Protein AF-A0A7I4Z542-F1 (afdb_monomer)

Nearest PDB structures (foldseek):
  6cn0-assembly4_D  TM=3.973E-01  e=1.490E-03  Proteus mirabilis
  1pjq-assembly1_A  TM=5.675E-01  e=9.665E-01  Salmonella enterica subsp. enterica serovar Typhimurium
  3bh7-assembly1_A  TM=3.026E-01  e=5.590E+00  Mus musculus

Radius of gyration: 24.37 Å; Cα contacts (8 Å, |Δi|>4): 507; chains: 1; bounding box: 56×65×91 Å

Mean predicted aligned error: 11.68 Å

Secondary structure (DSSP, 8-state):
----SHHHHHHHHHHHHHHHHHSSSS--------PPP-----------------HHHHHHHHHHHHHHHHHHHHHHTTT-TTHHHHHHHHHHHHHHHSGGGGS--EEEE-SS-EEEEPPPS-TTS--EEEEES--S--HHHHHHHHHSPTT-EEEEE-S--HHHHHHHTTTSEEE-SEEESSSEEEEEEEEETTEEEEEEEEEEEHHHIIIIII--SEEEEEEE--TTTHHHHHHHHHTS-HHHHTT-EEEEEEEEEPPP-TT--HHHHHHHHHHHHHHTSEEEEEEEEETTTEEEEEEEE-S-HHHIIIIIGGGS-----------

Structure (mmCIF, N/CA/C/O backbone):
data_AF-A0A7I4Z542-F1
#
_entry.id   AF-A0A7I4Z542-F1
#
loop_
_atom_site.group_PDB
_atom_site.id
_atom_site.type_symbol
_atom_site.label_atom_id
_atom_site.label_alt_id
_atom_site.label_comp_id
_atom_site.label_asym_id
_atom_site.label_entity_id
_atom_site.label_seq_id
_atom_site.pdbx_PDB_ins_code
_atom_site.Cartn_x
_atom_site.Cartn_y
_atom_site.Cartn_z
_atom_site.occupancy
_atom_site.B_iso_or_equiv
_atom_site.auth_seq_id
_atom_site.auth_comp_id
_atom_site.auth_asym_id
_atom_site.auth_atom_id
_atom_site.pdbx_PDB_model_num
ATOM 1 N N . MET A 1 1 ? 25.348 -32.651 -42.180 1.00 40.78 1 MET A N 1
ATOM 2 C CA . MET A 1 1 ? 24.828 -33.843 -41.464 1.00 40.78 1 MET A CA 1
ATOM 3 C C . MET A 1 1 ? 25.658 -33.955 -40.191 1.00 40.78 1 MET A C 1
ATOM 5 O O . MET A 1 1 ? 26.865 -33.964 -40.331 1.00 40.78 1 MET A O 1
ATOM 9 N N . VAL A 1 2 ? 25.190 -33.919 -38.946 1.00 38.56 2 VAL A N 1
ATOM 10 C CA . VAL A 1 2 ? 23.889 -34.154 -38.309 1.00 38.56 2 VAL A CA 1
ATOM 11 C C . VAL A 1 2 ? 23.874 -33.301 -37.031 1.00 38.56 2 VAL A C 1
ATOM 13 O O . VAL A 1 2 ? 24.725 -33.516 -36.180 1.00 38.56 2 VAL A O 1
ATOM 16 N N . VAL A 1 3 ? 22.929 -32.372 -36.867 1.00 42.78 3 VAL A N 1
ATOM 17 C CA . VAL A 1 3 ? 22.536 -31.845 -35.545 1.00 42.78 3 VAL A CA 1
ATOM 18 C C . VAL A 1 3 ? 21.068 -31.443 -35.645 1.00 42.78 3 VAL A C 1
ATOM 20 O O . VAL A 1 3 ? 20.770 -30.409 -36.223 1.00 42.78 3 VAL A O 1
ATOM 23 N N . SER A 1 4 ? 20.153 -32.285 -35.165 1.00 51.84 4 SER A N 1
ATOM 24 C CA . SER A 1 4 ? 18.807 -31.913 -34.688 1.00 51.84 4 SER A CA 1
ATOM 25 C C . SER A 1 4 ? 17.961 -33.181 -34.594 1.00 51.84 4 SER A C 1
ATOM 27 O O . SER A 1 4 ? 17.585 -33.772 -35.599 1.00 51.84 4 SER A O 1
ATOM 29 N N . GLY A 1 5 ? 17.699 -33.630 -33.373 1.00 44.59 5 GLY A N 1
ATOM 30 C CA . GLY A 1 5 ? 16.829 -34.782 -33.123 1.00 44.59 5 GLY A CA 1
ATOM 31 C C . GLY A 1 5 ? 16.623 -35.055 -31.637 1.00 44.59 5 GLY A C 1
ATOM 32 O O . GLY A 1 5 ? 15.588 -35.574 -31.247 1.00 44.59 5 GLY A O 1
ATOM 33 N N . HIS A 1 6 ? 17.569 -34.640 -30.788 1.00 47.38 6 HIS A N 1
ATOM 34 C CA . HIS A 1 6 ? 17.473 -34.866 -29.341 1.00 47.38 6 HIS A CA 1
ATOM 35 C C . HIS A 1 6 ? 16.748 -33.736 -28.585 1.00 47.38 6 HIS A C 1
ATOM 37 O O . HIS A 1 6 ? 16.127 -33.999 -27.562 1.00 47.38 6 HIS A O 1
ATOM 43 N N . CYS A 1 7 ? 16.742 -32.499 -29.099 1.00 45.59 7 CYS A N 1
ATOM 44 C CA . CYS A 1 7 ? 16.079 -31.374 -28.421 1.00 45.59 7 CYS A CA 1
ATOM 45 C C . CYS A 1 7 ? 14.545 -31.401 -28.593 1.00 45.59 7 CYS A C 1
ATOM 47 O O . CYS A 1 7 ? 13.797 -31.077 -27.675 1.00 45.59 7 CYS A O 1
ATOM 49 N N . THR A 1 8 ? 14.060 -31.870 -29.746 1.00 53.06 8 THR A N 1
ATOM 50 C CA . THR A 1 8 ? 12.623 -31.941 -30.057 1.00 53.06 8 THR A CA 1
ATOM 51 C C . THR A 1 8 ? 11.910 -33.042 -29.268 1.00 53.06 8 THR A C 1
ATOM 53 O O . THR A 1 8 ? 10.766 -32.865 -28.862 1.00 53.06 8 THR A O 1
ATOM 56 N N . LEU A 1 9 ? 12.592 -34.160 -28.993 1.00 50.50 9 LEU A N 1
ATOM 57 C CA . LEU A 1 9 ? 12.013 -35.290 -28.260 1.00 50.50 9 LEU A CA 1
ATOM 58 C C . LEU A 1 9 ? 11.831 -34.979 -26.764 1.00 50.50 9 LEU A C 1
ATOM 60 O O . LEU A 1 9 ? 10.834 -35.380 -26.164 1.00 50.50 9 LEU A O 1
ATOM 64 N N . LEU A 1 10 ? 12.757 -34.210 -26.178 1.00 57.22 10 LEU A N 1
ATOM 65 C CA . LEU A 1 10 ? 12.683 -33.789 -24.778 1.00 57.22 10 LEU A CA 1
ATOM 66 C C . LEU A 1 10 ? 11.532 -32.795 -24.547 1.00 57.22 10 LEU A C 1
ATOM 68 O O . LEU A 1 10 ? 10.825 -32.889 -23.547 1.00 57.22 10 LEU A O 1
ATOM 72 N N . LEU A 1 11 ? 11.294 -31.889 -25.504 1.00 56.72 11 LEU A N 1
ATOM 73 C CA . LEU A 1 11 ? 10.195 -30.922 -25.432 1.00 56.72 11 LEU A CA 1
ATOM 74 C C . LEU A 1 11 ? 8.819 -31.608 -25.515 1.00 56.72 11 LEU A C 1
ATOM 76 O O . LEU A 1 11 ? 7.906 -31.256 -24.772 1.00 56.72 11 LEU A O 1
ATOM 80 N N . ILE A 1 12 ? 8.683 -32.624 -26.376 1.00 64.56 12 ILE A N 1
ATOM 81 C CA . ILE A 1 12 ? 7.439 -33.397 -26.528 1.00 64.56 12 ILE A CA 1
ATOM 82 C C . ILE A 1 12 ? 7.140 -34.204 -25.256 1.00 64.56 12 ILE A C 1
ATOM 84 O O . ILE A 1 12 ? 6.004 -34.210 -24.788 1.00 64.56 12 ILE A O 1
ATOM 88 N N . LEU A 1 13 ? 8.155 -34.820 -24.641 1.00 57.31 13 LEU A N 1
ATOM 89 C CA . LEU A 1 13 ? 7.990 -35.584 -23.399 1.00 57.31 13 LEU A CA 1
ATOM 90 C C . LEU A 1 13 ? 7.557 -34.708 -22.210 1.00 57.31 13 LEU A C 1
ATOM 92 O O . LEU A 1 13 ? 6.685 -35.117 -21.442 1.00 57.31 13 LEU A O 1
ATOM 96 N N . VAL A 1 14 ? 8.096 -33.489 -22.082 1.00 64.88 14 VAL A N 1
ATOM 97 C CA . VAL A 1 14 ? 7.710 -32.551 -21.010 1.00 64.88 14 VAL A CA 1
ATOM 98 C C . VAL A 1 14 ? 6.275 -32.044 -21.199 1.00 64.88 14 VAL A C 1
ATOM 100 O O . VAL A 1 14 ? 5.511 -32.000 -20.234 1.00 64.88 14 VAL A O 1
ATOM 103 N N . VAL A 1 15 ? 5.865 -31.738 -22.435 1.00 64.06 15 VAL A N 1
ATOM 104 C CA . VAL A 1 15 ? 4.485 -31.314 -22.738 1.00 64.06 15 VAL A CA 1
ATOM 105 C C . VAL A 1 15 ? 3.487 -32.460 -22.515 1.00 64.06 15 VAL A C 1
ATOM 107 O O . VAL A 1 15 ? 2.418 -32.239 -21.943 1.00 64.06 15 VAL A O 1
ATOM 110 N N . CYS A 1 16 ? 3.842 -33.700 -22.869 1.00 53.56 16 CYS A N 1
ATOM 111 C CA . CYS A 1 16 ? 2.997 -34.870 -22.618 1.00 53.56 16 CYS A CA 1
ATOM 112 C C . CYS A 1 16 ? 2.841 -35.190 -21.122 1.00 53.56 16 CYS A C 1
ATOM 114 O O . CYS A 1 16 ? 1.735 -35.528 -20.699 1.00 53.56 16 CYS A O 1
ATOM 116 N N . MET A 1 17 ? 3.889 -35.033 -20.300 1.00 53.78 17 MET A N 1
ATOM 117 C CA . MET A 1 17 ? 3.768 -35.220 -18.845 1.00 53.78 17 MET A CA 1
ATOM 118 C C . MET A 1 17 ? 2.902 -34.140 -18.182 1.00 53.78 17 MET A C 1
ATOM 120 O O . MET A 1 17 ? 2.123 -34.455 -17.282 1.00 53.78 17 MET A O 1
ATOM 124 N N . PHE A 1 18 ? 2.958 -32.892 -18.659 1.00 50.28 18 PHE A N 1
ATOM 125 C CA . PHE A 1 18 ? 2.077 -31.828 -18.164 1.00 50.28 18 PHE A CA 1
ATOM 126 C C . PHE A 1 18 ? 0.603 -32.065 -18.528 1.00 50.28 18 PHE A C 1
ATOM 128 O O . PHE A 1 18 ? -0.274 -31.843 -17.695 1.00 50.28 18 PHE A O 1
ATOM 135 N N . LEU A 1 19 ? 0.310 -32.588 -19.724 1.00 45.16 19 LEU A N 1
ATOM 136 C CA . LEU A 1 19 ? -1.064 -32.907 -20.140 1.00 45.16 19 LEU A CA 1
ATOM 137 C C . LEU A 1 19 ? -1.650 -34.133 -19.415 1.00 45.16 19 LEU A C 1
ATOM 139 O O . LEU A 1 19 ? -2.864 -34.196 -19.207 1.00 45.16 19 LEU A O 1
ATOM 143 N N . PHE A 1 20 ? -0.813 -35.078 -18.978 1.00 45.47 20 PHE A N 1
ATOM 144 C CA . PHE A 1 20 ? -1.262 -36.231 -18.187 1.00 45.47 20 PHE A CA 1
ATOM 145 C C . PHE A 1 20 ? -1.608 -35.854 -16.736 1.00 45.47 20 PHE A C 1
ATOM 147 O O . PHE A 1 20 ? -2.564 -36.385 -16.175 1.00 45.47 20 PHE A O 1
ATOM 154 N N . MET A 1 21 ? -0.901 -34.880 -16.152 1.00 47.34 21 MET A N 1
ATOM 155 C CA . MET A 1 21 ? -1.153 -34.400 -14.782 1.00 47.34 21 MET A CA 1
ATOM 156 C C . MET A 1 21 ? -2.402 -33.508 -14.664 1.00 47.34 21 MET A C 1
ATOM 158 O O . MET A 1 21 ? -2.955 -33.370 -13.576 1.00 47.34 21 MET A O 1
ATOM 162 N N . ILE A 1 22 ? -2.887 -32.930 -15.770 1.00 46.28 22 ILE A N 1
ATOM 163 C CA . ILE A 1 22 ? -4.097 -32.084 -15.788 1.00 46.28 22 ILE A CA 1
ATOM 164 C C . ILE A 1 22 ? -5.387 -32.924 -15.902 1.00 46.28 22 ILE A C 1
ATOM 166 O O . ILE A 1 22 ? -6.451 -32.477 -15.479 1.00 46.28 22 ILE A O 1
ATOM 170 N N . ASN A 1 23 ? -5.307 -34.168 -16.391 1.00 38.50 23 ASN A N 1
ATOM 171 C CA . ASN A 1 23 ? -6.478 -35.029 -16.622 1.00 38.50 23 ASN A CA 1
ATOM 172 C C . ASN A 1 23 ? -6.809 -36.009 -15.476 1.00 38.50 23 ASN A C 1
ATOM 174 O O . ASN A 1 23 ? -7.784 -36.750 -15.573 1.00 38.50 23 ASN A O 1
ATOM 178 N N . PHE A 1 24 ? -6.065 -35.986 -14.366 1.00 40.09 24 PHE A N 1
ATOM 179 C CA . PHE A 1 24 ? -6.297 -36.837 -13.189 1.00 40.09 24 PHE A CA 1
ATOM 180 C C . PHE A 1 24 ? -6.588 -36.004 -11.932 1.00 40.09 24 PHE A C 1
ATOM 182 O O . PHE A 1 24 ? -5.864 -36.061 -10.945 1.00 40.09 24 PHE A O 1
ATOM 189 N N . ASN A 1 25 ? -7.655 -35.201 -11.942 1.00 37.53 25 ASN A N 1
ATOM 190 C CA . ASN A 1 25 ? -8.262 -34.787 -10.665 1.00 37.53 25 ASN A CA 1
ATOM 191 C C . ASN A 1 25 ? -9.752 -34.435 -10.731 1.00 37.53 25 ASN A C 1
ATOM 193 O O . ASN A 1 25 ? -10.279 -33.727 -9.877 1.00 37.53 25 ASN A O 1
ATOM 197 N N . SER A 1 26 ? -10.447 -34.925 -11.754 1.00 37.78 26 SER A N 1
ATOM 198 C CA . SER A 1 26 ? -11.893 -34.764 -11.867 1.00 37.78 26 SER A CA 1
ATOM 199 C C . SER A 1 26 ? -12.532 -36.138 -11.878 1.00 37.78 26 SER A C 1
ATOM 201 O O . SER A 1 26 ? -12.617 -36.759 -12.931 1.00 37.78 26 SER A O 1
ATOM 203 N N . THR A 1 27 ? -12.927 -36.603 -10.691 1.00 32.91 27 THR A N 1
ATOM 204 C CA . THR A 1 27 ? -14.142 -37.380 -10.366 1.00 32.91 27 THR A CA 1
ATOM 205 C C . THR A 1 27 ? -13.904 -38.373 -9.226 1.00 32.91 27 THR A C 1
ATOM 207 O O . THR A 1 27 ? -12.854 -38.995 -9.134 1.00 32.91 27 THR A O 1
ATOM 210 N N . LEU A 1 28 ? -14.965 -38.543 -8.422 1.00 31.47 28 LEU A N 1
ATOM 211 C CA . LEU A 1 28 ? -15.188 -39.534 -7.360 1.00 31.47 28 LEU A CA 1
ATOM 212 C C . LEU A 1 28 ? -14.735 -39.078 -5.966 1.00 31.47 28 LEU A C 1
ATOM 214 O O . LEU A 1 28 ? -13.591 -39.275 -5.596 1.00 31.47 28 LEU A O 1
ATOM 218 N N . VAL A 1 29 ? -15.663 -38.515 -5.178 1.00 31.41 29 VAL A N 1
ATOM 219 C CA . VAL A 1 29 ? -16.236 -39.185 -3.986 1.00 31.41 29 VAL A CA 1
ATOM 220 C C . VAL A 1 29 ? -17.600 -38.532 -3.635 1.00 31.41 29 VAL A C 1
ATOM 222 O O . VAL A 1 29 ? -17.763 -37.329 -3.842 1.00 31.41 29 VAL A O 1
ATOM 225 N N . PRO A 1 30 ? -18.609 -39.309 -3.179 1.00 31.64 30 PRO A N 1
ATOM 226 C CA . PRO A 1 30 ? -20.037 -38.995 -3.287 1.00 31.64 30 PRO A CA 1
ATOM 227 C C . PRO A 1 30 ? -20.642 -38.234 -2.100 1.00 31.64 30 PRO A C 1
ATOM 229 O O . PRO A 1 30 ? -20.178 -38.302 -0.964 1.00 31.64 30 PRO A O 1
ATOM 232 N N . SER A 1 31 ? -21.781 -37.596 -2.374 1.00 32.56 31 SER A N 1
ATOM 233 C CA . SER A 1 31 ? -22.711 -37.033 -1.399 1.00 32.56 31 SER A CA 1
ATOM 234 C C . SER A 1 31 ? -23.513 -38.120 -0.674 1.00 32.56 31 SER A C 1
ATOM 236 O O . SER A 1 31 ? -24.331 -38.768 -1.317 1.00 32.56 31 SER A O 1
ATOM 238 N N . THR A 1 32 ? -23.373 -38.238 0.649 1.00 30.30 32 THR A N 1
ATOM 239 C CA . THR A 1 32 ? -24.435 -38.666 1.587 1.00 30.30 32 THR A CA 1
ATOM 240 C C . THR A 1 32 ? -23.961 -38.485 3.034 1.00 30.30 32 THR A C 1
ATOM 242 O O . THR A 1 32 ? -22.998 -39.131 3.422 1.00 30.30 32 THR A O 1
ATOM 245 N N . SER A 1 33 ? -24.662 -37.694 3.853 1.00 29.44 33 SER A N 1
ATOM 246 C CA . SER A 1 33 ? -25.427 -38.202 5.012 1.00 29.44 33 SER A CA 1
ATOM 247 C C . SER A 1 33 ? -25.833 -37.083 5.982 1.00 29.44 33 SER A C 1
ATOM 249 O O . SER A 1 33 ? -25.003 -36.411 6.579 1.00 29.44 33 SER A O 1
ATOM 251 N N . ARG A 1 34 ? -27.153 -36.971 6.114 1.00 31.00 34 ARG A N 1
ATOM 252 C CA . ARG A 1 34 ? -28.005 -36.318 7.118 1.00 31.00 34 ARG A 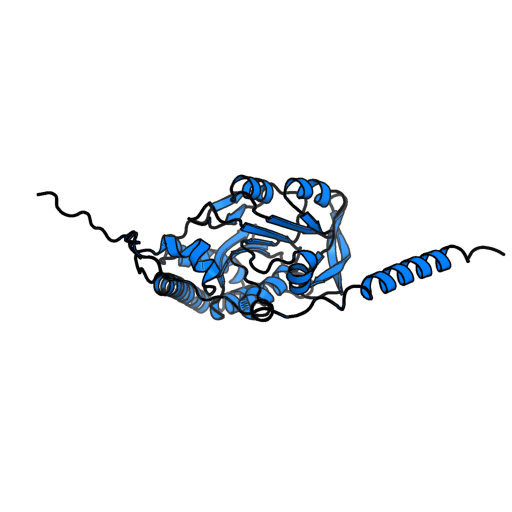CA 1
ATOM 253 C C . ARG A 1 34 ? -27.374 -36.127 8.510 1.00 31.00 34 ARG A C 1
ATOM 255 O O . ARG A 1 34 ? -26.908 -37.089 9.114 1.00 31.00 34 ARG A O 1
ATOM 262 N N . ASP A 1 35 ? -27.504 -34.911 9.038 1.00 31.44 35 ASP A N 1
ATOM 263 C CA . ASP A 1 35 ? -27.231 -34.565 10.436 1.00 31.44 35 ASP A CA 1
ATOM 264 C C . ASP A 1 35 ? -28.167 -35.314 11.412 1.00 31.44 35 ASP A C 1
ATOM 266 O O . ASP A 1 35 ? -29.383 -35.352 11.188 1.00 31.44 35 ASP A O 1
ATOM 270 N N . PRO A 1 36 ? -27.659 -35.872 12.527 1.00 33.50 36 PRO A N 1
ATOM 271 C CA . PRO A 1 36 ? -28.489 -36.307 13.645 1.00 33.50 36 PRO A CA 1
ATOM 272 C C . PRO A 1 36 ? -28.852 -35.123 14.571 1.00 33.50 36 PRO A C 1
ATOM 274 O O . PRO A 1 36 ? -28.097 -34.154 14.679 1.00 33.50 36 PRO A O 1
ATOM 277 N N . PRO A 1 37 ? -29.992 -35.179 15.285 1.00 31.27 37 PRO A N 1
ATOM 278 C CA . PRO A 1 37 ? -30.497 -34.048 16.054 1.00 31.27 37 PRO A CA 1
ATOM 279 C C . PRO A 1 37 ? -29.682 -33.820 17.335 1.00 31.27 37 PRO A C 1
ATOM 281 O O . PRO A 1 37 ? -29.491 -34.723 18.155 1.00 31.27 37 PRO A O 1
ATOM 284 N N . PHE A 1 38 ? -29.250 -32.575 17.532 1.00 28.98 38 PHE A N 1
ATOM 285 C CA . PHE A 1 38 ? -28.568 -32.106 18.735 1.00 28.98 38 PHE A CA 1
ATOM 286 C C . PHE A 1 38 ? -29.530 -32.103 19.935 1.00 28.98 38 PHE A C 1
ATOM 288 O O . PHE A 1 38 ? -30.472 -31.311 20.003 1.00 28.98 38 PHE A O 1
ATOM 295 N N . LYS A 1 39 ? -29.294 -33.002 20.898 1.00 30.70 39 LYS A N 1
ATOM 296 C CA . LYS A 1 39 ? -29.987 -33.034 22.193 1.00 30.70 39 LYS A CA 1
ATOM 297 C C . LYS A 1 39 ? -29.499 -31.881 23.074 1.00 30.70 39 LYS A C 1
ATOM 299 O O . LYS A 1 39 ? -28.311 -31.771 23.364 1.00 30.70 39 LYS A O 1
ATOM 304 N N . SER A 1 40 ? -30.429 -31.052 23.541 1.00 34.91 40 SER A N 1
ATOM 305 C CA . SER A 1 40 ? -30.167 -29.986 24.508 1.00 34.91 40 SER A CA 1
ATOM 306 C C . SER A 1 40 ? -29.829 -30.560 25.888 1.00 34.91 40 SER A C 1
ATOM 308 O O . SER A 1 40 ? -30.665 -31.246 26.475 1.00 34.91 40 SER A O 1
ATOM 310 N N . ASN A 1 41 ? -28.673 -30.200 26.447 1.00 31.88 41 ASN A N 1
ATOM 311 C CA . ASN A 1 41 ? -28.406 -30.322 27.880 1.00 31.88 41 ASN A CA 1
ATOM 312 C C . ASN A 1 41 ? -28.065 -28.956 28.487 1.00 31.88 41 ASN A C 1
ATOM 314 O O . ASN A 1 41 ? -27.419 -28.109 27.871 1.00 31.88 41 ASN A O 1
ATOM 318 N N . LYS A 1 42 ? -28.602 -28.741 29.689 1.00 37.19 42 LYS A N 1
ATOM 319 C CA . LYS A 1 42 ? -28.706 -27.471 30.406 1.00 37.19 42 LYS A CA 1
ATOM 320 C C . LYS A 1 42 ? -27.373 -27.009 31.024 1.00 37.19 42 LYS A C 1
ATOM 322 O O . LYS A 1 42 ? -26.605 -27.809 31.541 1.00 37.19 42 LYS A O 1
ATOM 327 N N . THR A 1 43 ? -27.246 -25.677 31.099 1.00 36.31 43 THR A N 1
ATOM 328 C CA . THR A 1 43 ? -26.569 -24.857 32.133 1.00 36.31 43 THR A CA 1
ATOM 329 C C . THR A 1 43 ? -25.055 -24.976 32.356 1.00 36.31 43 THR A C 1
ATOM 331 O O . THR A 1 43 ? -24.614 -25.760 33.180 1.00 36.31 43 THR A O 1
ATOM 334 N N . VAL A 1 44 ? -24.314 -23.986 31.834 1.00 33.22 44 VAL A N 1
ATOM 335 C CA . VAL A 1 44 ? -23.470 -23.078 32.643 1.00 33.22 44 VAL A CA 1
ATOM 336 C C . VAL A 1 44 ? -23.650 -21.662 32.083 1.00 33.22 44 VAL A C 1
ATOM 338 O O . VAL A 1 44 ? -23.327 -21.381 30.932 1.00 33.22 44 VAL A O 1
ATOM 341 N N . ARG A 1 45 ? -24.233 -20.758 32.874 1.00 35.69 45 ARG A N 1
ATOM 342 C CA . ARG A 1 45 ? -24.543 -19.382 32.460 1.00 35.69 45 ARG A CA 1
ATOM 343 C C . ARG A 1 45 ? -23.321 -18.487 32.695 1.00 35.69 45 ARG A C 1
ATOM 345 O O . ARG A 1 45 ? -23.307 -17.691 33.627 1.00 35.69 45 ARG A O 1
ATOM 352 N N . THR A 1 46 ? -22.294 -18.589 31.855 1.00 35.72 46 THR A N 1
ATOM 353 C CA . THR A 1 46 ? -21.252 -17.553 31.798 1.00 35.72 46 THR A CA 1
ATOM 354 C C . THR A 1 46 ? -21.855 -16.299 31.169 1.00 35.72 46 THR A C 1
ATOM 356 O O . THR A 1 46 ? -22.156 -16.282 29.974 1.00 35.72 46 THR A O 1
ATOM 359 N N . ARG A 1 47 ? -22.067 -15.244 31.968 1.00 34.41 47 ARG A N 1
ATOM 360 C CA . ARG A 1 47 ? -22.412 -13.907 31.459 1.00 34.41 47 ARG A CA 1
ATOM 361 C C . ARG A 1 47 ? -21.251 -13.396 30.604 1.00 34.41 47 ARG A C 1
ATOM 363 O O . ARG A 1 47 ? -20.325 -12.771 31.108 1.00 34.41 47 ARG A O 1
ATOM 370 N N . ARG A 1 48 ? -21.309 -13.643 29.295 1.00 36.72 48 ARG A N 1
ATOM 371 C CA . ARG A 1 48 ? -20.525 -12.892 28.315 1.00 36.72 48 ARG A CA 1
ATOM 372 C C . ARG A 1 48 ? -21.144 -11.498 28.247 1.00 36.72 48 ARG A C 1
ATOM 374 O O . ARG A 1 48 ? -22.213 -11.320 27.669 1.00 36.72 48 ARG A O 1
ATOM 381 N N . PHE A 1 49 ? -20.511 -10.528 28.899 1.00 33.94 49 PHE A N 1
ATOM 382 C CA . PHE A 1 49 ? -20.828 -9.120 28.693 1.00 33.94 49 PHE A CA 1
ATOM 383 C C . PHE A 1 49 ? -20.441 -8.761 27.255 1.00 33.94 49 PHE A C 1
ATOM 385 O O . PHE A 1 49 ? -19.277 -8.512 26.952 1.00 33.94 49 PHE A O 1
ATOM 392 N N . TYR A 1 50 ? -21.415 -8.781 26.348 1.00 33.03 50 TYR A N 1
ATOM 393 C CA . TYR A 1 50 ? -21.267 -8.153 25.044 1.00 33.03 50 TYR A CA 1
ATOM 394 C C . TYR A 1 50 ? -21.346 -6.642 25.256 1.00 33.03 50 TYR A C 1
ATOM 396 O O . TYR A 1 50 ? -22.428 -6.081 25.402 1.00 33.03 50 TYR A O 1
ATOM 404 N N . VAL A 1 51 ? -20.190 -5.979 25.297 1.00 43.38 51 VAL A N 1
ATOM 405 C CA . VAL A 1 51 ? -20.122 -4.527 25.113 1.00 43.38 51 VAL A CA 1
ATOM 406 C C . VAL A 1 51 ? -20.510 -4.254 23.660 1.00 43.38 51 VAL A C 1
ATOM 408 O O . VAL A 1 51 ? -19.692 -4.383 22.751 1.00 43.38 51 VAL A O 1
ATOM 411 N N . THR A 1 52 ? -21.774 -3.916 23.420 1.00 40.84 52 THR A N 1
ATOM 412 C CA . THR A 1 52 ? -22.274 -3.469 22.114 1.00 40.84 52 THR A CA 1
ATOM 413 C C . THR A 1 52 ? -21.893 -2.007 21.896 1.00 40.84 52 THR A C 1
ATOM 415 O O . THR A 1 52 ? -22.732 -1.112 21.886 1.00 40.84 52 THR A O 1
ATOM 418 N N . SER A 1 53 ? -20.594 -1.752 21.760 1.00 55.50 53 SER A N 1
ATOM 419 C CA . SER A 1 53 ? -20.088 -0.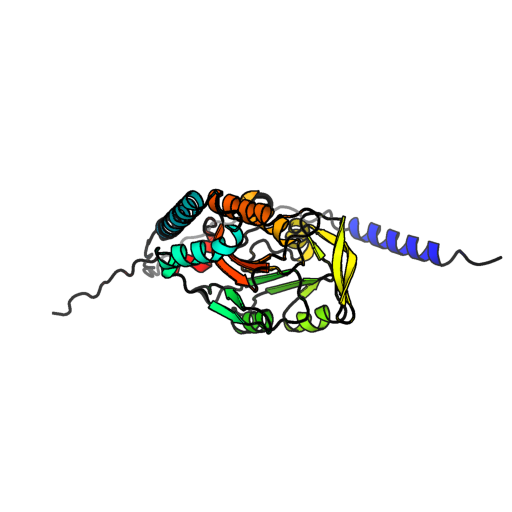515 21.174 1.00 55.50 53 SER A CA 1
ATOM 420 C C . SER A 1 53 ? -20.133 -0.693 19.661 1.00 55.50 53 SER A C 1
ATOM 422 O O . SER A 1 53 ? -19.376 -1.497 19.116 1.00 55.50 53 SER A O 1
ATOM 424 N N . ASN A 1 54 ? -21.051 -0.008 18.977 1.00 59.38 54 ASN A N 1
ATOM 425 C CA . ASN A 1 54 ? -21.108 -0.034 17.518 1.00 59.38 54 ASN A CA 1
ATOM 426 C C . ASN A 1 54 ? -19.979 0.874 16.985 1.00 59.38 54 ASN A C 1
ATOM 428 O O . ASN A 1 54 ? -20.190 2.041 16.662 1.00 59.38 54 ASN A O 1
ATOM 432 N N . THR A 1 55 ? -18.748 0.356 16.985 1.00 72.00 55 THR A N 1
ATOM 433 C CA . THR A 1 55 ? -17.515 1.047 16.559 1.00 72.00 55 THR A CA 1
ATOM 434 C C . THR A 1 55 ? -17.486 1.331 15.067 1.00 72.00 55 THR A C 1
ATOM 436 O O . THR A 1 55 ? -16.867 2.300 14.638 1.00 72.00 55 THR A O 1
ATOM 439 N N . ALA A 1 56 ? -18.198 0.526 14.278 1.00 77.38 56 ALA A N 1
ATOM 440 C CA . ALA A 1 56 ? -18.282 0.677 12.834 1.00 77.38 56 ALA A CA 1
ATOM 441 C C . ALA A 1 56 ? -18.728 2.100 12.411 1.00 77.38 56 ALA A C 1
ATOM 443 O O . ALA A 1 56 ? -17.985 2.735 11.659 1.00 77.38 56 ALA A O 1
ATOM 444 N N . PRO A 1 57 ? -19.858 2.642 12.912 1.00 86.00 57 PRO A N 1
ATO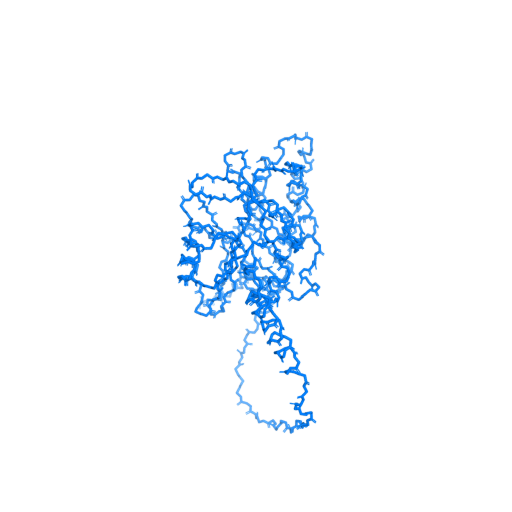M 445 C CA . PRO A 1 57 ? -20.228 4.044 12.710 1.00 86.00 57 PRO A CA 1
ATOM 446 C C . PRO A 1 57 ? -19.156 5.061 13.123 1.00 86.00 57 PRO A C 1
ATOM 448 O O . PRO A 1 57 ? -18.949 6.033 12.405 1.00 86.00 57 PRO A O 1
ATOM 451 N N . ALA A 1 58 ? -18.457 4.839 14.242 1.00 92.62 58 ALA A N 1
ATOM 452 C CA . ALA A 1 58 ? -17.449 5.774 14.748 1.00 92.62 58 ALA A CA 1
ATOM 453 C C . ALA A 1 58 ? -16.217 5.845 13.832 1.00 92.62 58 ALA A C 1
ATOM 455 O O . ALA A 1 58 ? -15.774 6.936 13.486 1.00 92.62 58 ALA A O 1
ATOM 456 N N . VAL A 1 59 ? -15.715 4.689 13.378 1.00 95.00 59 VAL A N 1
ATOM 457 C CA . VAL A 1 59 ? -14.621 4.626 12.397 1.00 95.00 59 VAL A CA 1
ATOM 458 C C . VAL A 1 59 ? -15.047 5.304 11.097 1.00 95.00 59 VAL A C 1
ATOM 460 O O . VAL A 1 59 ? -14.334 6.160 10.589 1.00 95.00 59 VAL A O 1
ATOM 463 N N . THR A 1 60 ? -16.225 4.967 10.564 1.00 93.69 60 THR A N 1
ATOM 464 C CA . THR A 1 60 ? -16.706 5.564 9.310 1.00 93.69 60 THR A CA 1
ATOM 465 C C . THR A 1 60 ? -16.858 7.083 9.422 1.00 93.69 60 THR A C 1
ATOM 467 O O . THR A 1 60 ? -16.443 7.786 8.508 1.00 93.69 60 THR A O 1
ATOM 470 N N . ALA A 1 61 ? -17.377 7.600 10.540 1.00 95.31 61 ALA A N 1
ATOM 471 C CA . ALA A 1 61 ? -17.493 9.039 10.770 1.00 95.31 61 ALA A CA 1
ATOM 472 C C . ALA A 1 61 ? -16.124 9.735 10.851 1.00 95.31 61 ALA A C 1
ATOM 474 O O . ALA A 1 61 ? -15.943 10.786 10.244 1.00 95.31 61 ALA A O 1
ATOM 475 N N . ALA A 1 62 ? -15.149 9.135 11.542 1.00 97.19 62 ALA A N 1
ATOM 476 C CA . ALA A 1 62 ? -13.802 9.691 11.652 1.00 97.19 62 ALA A CA 1
ATOM 477 C C . ALA A 1 62 ? -13.110 9.789 10.279 1.00 97.19 62 ALA A C 1
ATOM 479 O O . ALA A 1 62 ? -12.549 10.827 9.932 1.00 97.19 62 ALA A O 1
ATOM 480 N N . PHE A 1 63 ? -13.190 8.730 9.467 1.00 97.94 63 PHE A N 1
ATOM 481 C CA . PHE A 1 63 ? -12.626 8.743 8.113 1.00 97.94 63 PHE A CA 1
ATOM 482 C C . PHE A 1 63 ? -13.390 9.669 7.161 1.00 97.94 63 PHE A C 1
ATOM 484 O O . PHE A 1 63 ? -12.770 10.239 6.265 1.00 97.94 63 PHE A O 1
ATOM 491 N N . GLU A 1 64 ? -14.697 9.864 7.355 1.00 97.44 64 GLU A N 1
ATOM 492 C CA . GLU A 1 64 ? -15.463 10.846 6.585 1.00 97.44 64 GLU A CA 1
ATOM 493 C C . GLU A 1 64 ? -15.026 12.280 6.897 1.00 97.44 64 GLU A C 1
ATOM 495 O O . GLU A 1 64 ? -14.806 13.060 5.974 1.00 97.44 64 GLU A O 1
ATOM 500 N N . ASP A 1 65 ? -14.833 12.617 8.171 1.00 97.81 65 ASP A N 1
ATOM 501 C CA . ASP A 1 65 ? -14.343 13.934 8.590 1.00 97.81 65 ASP A CA 1
ATOM 502 C C . ASP A 1 65 ? -12.956 14.236 7.994 1.00 97.81 65 ASP A C 1
ATOM 504 O O . ASP A 1 65 ? -12.744 15.261 7.337 1.00 97.81 65 ASP A O 1
ATOM 508 N N . TRP A 1 66 ? -12.035 13.270 8.086 1.00 98.44 66 TRP A N 1
ATOM 509 C CA . TRP A 1 66 ? -10.736 13.349 7.414 1.00 98.44 66 TRP A CA 1
ATOM 510 C C . TRP A 1 66 ? -10.864 13.529 5.899 1.00 98.44 66 TRP A C 1
ATOM 512 O O . TRP A 1 66 ? -10.206 14.393 5.313 1.00 98.44 66 TRP A O 1
ATOM 522 N N . ARG A 1 67 ? -11.743 12.753 5.255 1.00 98.06 67 ARG A N 1
ATOM 523 C CA . ARG A 1 67 ? -11.978 12.826 3.809 1.00 98.06 67 ARG A CA 1
ATOM 524 C C . ARG A 1 67 ? -12.434 14.225 3.399 1.00 98.06 67 ARG A C 1
ATOM 526 O O . ARG A 1 67 ? -11.903 14.783 2.436 1.00 98.06 67 ARG A O 1
ATOM 533 N N . GLN A 1 68 ? -13.374 14.809 4.139 1.00 97.81 68 GLN A N 1
ATOM 534 C CA . GLN A 1 68 ? -13.862 16.165 3.890 1.00 97.81 68 GLN A CA 1
ATOM 535 C C . GLN A 1 68 ? -12.772 17.218 4.111 1.00 97.81 68 GLN A C 1
ATOM 537 O O . GLN A 1 68 ? -12.648 18.140 3.298 1.00 97.81 68 GLN A O 1
ATOM 542 N N . CYS A 1 69 ? -11.932 17.065 5.142 1.00 98.38 69 CYS A N 1
ATOM 543 C CA . CYS A 1 69 ? -10.767 17.928 5.346 1.00 98.38 69 CYS A CA 1
ATOM 544 C C . CYS A 1 69 ? -9.851 17.930 4.115 1.00 98.38 69 CYS A C 1
ATOM 546 O O . CYS A 1 69 ? -9.557 18.998 3.564 1.00 98.38 69 CYS A O 1
ATOM 548 N N . VAL A 1 70 ? -9.450 16.747 3.634 1.00 97.75 70 VAL A N 1
ATOM 549 C CA . VAL A 1 70 ? -8.516 16.631 2.505 1.00 97.75 70 VAL A CA 1
ATOM 550 C C . VAL A 1 70 ? -9.128 17.209 1.230 1.00 97.75 70 VAL A C 1
ATOM 552 O O . VAL A 1 70 ? -8.500 18.042 0.576 1.00 97.75 70 VAL A O 1
ATOM 555 N N . ILE A 1 71 ? -10.376 16.852 0.900 1.00 96.00 71 ILE A N 1
ATOM 556 C CA . ILE A 1 71 ? -11.077 17.382 -0.284 1.00 96.00 71 ILE A CA 1
ATOM 557 C C . ILE A 1 71 ? -11.155 18.912 -0.233 1.00 96.00 71 ILE A C 1
ATOM 559 O O . ILE A 1 71 ? -10.862 19.582 -1.228 1.00 96.00 71 ILE A O 1
ATOM 563 N N . LYS A 1 72 ? -11.491 19.484 0.928 1.00 96.44 72 LYS A N 1
ATOM 564 C CA . LYS A 1 72 ? -11.561 20.937 1.121 1.00 96.44 72 LYS A CA 1
ATOM 565 C C . LYS A 1 72 ? -10.205 21.605 0.894 1.00 96.44 72 LYS A C 1
ATOM 567 O O . LYS A 1 72 ? -10.144 22.626 0.209 1.00 96.44 72 LYS A O 1
ATOM 572 N N . GLN A 1 73 ? -9.121 21.061 1.446 1.00 95.38 73 GLN A N 1
ATOM 573 C CA . GLN A 1 73 ? -7.779 21.635 1.285 1.00 95.38 73 GLN A CA 1
ATOM 574 C C . GLN A 1 73 ? -7.268 21.527 -0.158 1.00 95.38 73 GLN A C 1
ATOM 576 O O . GLN A 1 73 ? -6.687 22.484 -0.673 1.00 95.38 73 GLN A O 1
ATOM 581 N N . LEU A 1 74 ? -7.543 20.411 -0.841 1.00 92.75 74 LEU A N 1
ATOM 582 C CA . LEU A 1 74 ? -7.207 20.245 -2.258 1.00 92.75 74 LEU A CA 1
ATOM 583 C C . LEU A 1 74 ? -8.007 21.206 -3.142 1.00 92.75 74 LEU A C 1
ATOM 585 O O . LEU A 1 74 ? -7.434 21.839 -4.027 1.00 92.75 74 LEU A O 1
ATOM 589 N N . GLY A 1 75 ? -9.296 21.405 -2.853 1.00 91.00 75 GLY A N 1
ATOM 590 C CA . GLY A 1 75 ? -10.145 22.359 -3.569 1.00 91.00 75 GLY A CA 1
ATOM 591 C C . GLY A 1 75 ? -9.608 23.795 -3.539 1.00 91.00 75 GLY A C 1
ATOM 592 O O . GLY A 1 75 ? -9.635 24.478 -4.563 1.00 91.00 75 GLY A O 1
ATOM 593 N N . LYS A 1 76 ? -9.038 24.233 -2.405 1.00 91.75 76 LYS A N 1
ATOM 594 C CA . LYS A 1 76 ? -8.404 25.560 -2.262 1.00 91.75 76 LYS A CA 1
ATOM 595 C C . LYS A 1 76 ? -7.142 25.734 -3.112 1.00 91.75 76 LYS A C 1
ATOM 597 O O . LYS A 1 76 ? -6.747 26.864 -3.380 1.00 91.75 76 LYS A O 1
ATOM 602 N N . LYS A 1 77 ? -6.479 24.637 -3.488 1.00 89.06 77 LYS A N 1
ATOM 603 C CA . LYS A 1 77 ? -5.165 24.636 -4.151 1.00 89.06 77 LYS A CA 1
ATOM 604 C C . LYS A 1 77 ? -5.206 24.004 -5.546 1.00 89.06 77 LYS A C 1
ATOM 606 O O . LYS A 1 77 ? -4.160 23.702 -6.104 1.00 89.06 77 LYS A O 1
ATOM 611 N N . LYS A 1 78 ? -6.396 23.817 -6.131 1.00 85.00 78 LYS A N 1
ATOM 612 C CA . LYS A 1 78 ? -6.588 23.098 -7.406 1.00 85.00 78 LYS A CA 1
ATOM 613 C C . LYS A 1 78 ? -5.829 23.686 -8.604 1.00 85.00 78 LYS A C 1
ATOM 615 O O . LYS A 1 78 ? -5.568 22.966 -9.556 1.00 85.00 78 LYS A O 1
ATOM 620 N N . SER A 1 79 ? -5.513 24.981 -8.574 1.00 86.50 79 SER A N 1
ATOM 621 C CA . SER A 1 79 ? -4.764 25.677 -9.629 1.00 86.50 79 SER A CA 1
ATOM 622 C C . SER A 1 79 ? -3.246 25.632 -9.432 1.00 86.50 79 SER A C 1
ATOM 624 O O . SER A 1 79 ? -2.515 26.166 -10.260 1.00 86.50 79 SER A O 1
ATOM 626 N N . ASP A 1 80 ? -2.758 25.037 -8.342 1.00 88.19 80 ASP A N 1
ATOM 627 C CA . ASP A 1 80 ? -1.333 24.960 -8.042 1.00 88.19 80 ASP A CA 1
ATOM 628 C C . ASP A 1 80 ? -0.660 23.858 -8.885 1.00 88.19 80 ASP A C 1
ATOM 630 O O . ASP A 1 80 ? -0.921 22.672 -8.658 1.00 88.19 80 ASP A O 1
ATOM 634 N N . PRO A 1 81 ? 0.252 24.198 -9.815 1.00 84.31 81 PRO A N 1
ATOM 635 C CA . PRO A 1 81 ? 0.918 23.208 -10.665 1.00 84.31 81 PRO A CA 1
ATOM 636 C C . PRO A 1 81 ? 1.841 22.261 -9.878 1.00 84.31 81 PRO A C 1
ATOM 638 O O . PRO A 1 81 ? 2.248 21.220 -10.390 1.00 84.31 81 PRO A O 1
ATOM 641 N N . LYS A 1 82 ? 2.174 22.595 -8.625 1.00 88.06 82 LYS A N 1
ATOM 642 C CA . LYS A 1 82 ? 2.982 21.774 -7.712 1.00 88.06 82 LYS A CA 1
ATOM 643 C C . LYS A 1 82 ? 2.146 21.175 -6.579 1.00 88.06 82 LYS A C 1
ATOM 645 O O . LYS A 1 82 ? 2.699 20.795 -5.546 1.00 88.06 82 LYS A O 1
ATOM 650 N N . LEU A 1 83 ? 0.825 21.063 -6.753 1.00 90.12 83 LEU A N 1
ATOM 651 C CA . LEU A 1 83 ? -0.071 20.483 -5.746 1.00 90.12 83 LEU A CA 1
ATOM 652 C C . LEU A 1 83 ? 0.370 19.081 -5.302 1.00 90.12 83 LEU A C 1
ATOM 654 O O . LEU A 1 83 ? 0.242 18.746 -4.128 1.00 90.12 83 LEU A O 1
ATOM 658 N N . TRP A 1 84 ? 0.955 18.296 -6.206 1.00 89.00 84 TRP A N 1
ATOM 659 C CA . TRP A 1 84 ? 1.458 16.951 -5.923 1.00 89.00 84 TRP A CA 1
ATOM 660 C C . TRP A 1 84 ? 2.529 16.947 -4.825 1.00 89.00 84 TRP A C 1
ATOM 662 O O . TRP A 1 84 ? 2.494 16.086 -3.954 1.00 89.00 84 TRP A O 1
ATOM 672 N N . ILE A 1 85 ? 3.401 17.963 -4.782 1.00 88.94 85 ILE A N 1
ATOM 673 C CA . ILE A 1 85 ? 4.424 18.113 -3.734 1.00 88.94 85 ILE A CA 1
ATOM 674 C C . ILE A 1 85 ? 3.764 18.380 -2.382 1.00 88.94 85 ILE A C 1
ATOM 676 O O . ILE A 1 85 ? 4.207 17.878 -1.351 1.00 88.94 85 ILE A O 1
ATOM 680 N N . LYS A 1 86 ? 2.701 19.191 -2.393 1.00 91.62 86 LYS A N 1
ATOM 681 C CA . LYS A 1 86 ? 1.989 19.657 -1.196 1.00 91.62 86 LYS A CA 1
ATOM 682 C C . LYS A 1 86 ? 0.972 18.644 -0.676 1.00 91.62 86 LYS A C 1
ATOM 684 O O . LYS A 1 86 ? 0.518 18.789 0.456 1.00 91.62 86 LYS A O 1
ATOM 689 N N . PHE A 1 87 ? 0.620 17.635 -1.474 1.00 93.56 87 PHE A N 1
ATOM 690 C CA . PHE A 1 87 ? -0.371 16.624 -1.118 1.00 93.56 87 PHE A CA 1
ATOM 691 C C . PHE A 1 87 ? -0.029 15.929 0.205 1.00 93.56 87 PHE A C 1
ATOM 693 O O . PHE A 1 87 ? -0.893 15.822 1.072 1.00 93.56 87 PHE A O 1
ATOM 700 N N . GLY A 1 88 ? 1.242 15.561 0.406 1.00 94.19 88 GLY A N 1
ATOM 701 C CA . GLY A 1 88 ? 1.685 14.934 1.653 1.00 94.19 88 GLY A CA 1
ATOM 702 C C . GLY A 1 88 ? 1.433 15.794 2.892 1.00 94.19 88 GLY A C 1
ATOM 703 O O . GLY A 1 88 ? 0.866 15.319 3.873 1.00 94.19 88 GLY A O 1
ATOM 704 N N . ALA A 1 89 ? 1.755 17.088 2.821 1.00 94.50 89 ALA A N 1
ATOM 705 C CA . ALA A 1 89 ? 1.509 18.020 3.920 1.00 94.50 89 ALA A CA 1
ATOM 706 C C . ALA A 1 89 ? 0.011 18.165 4.237 1.00 94.50 89 ALA A C 1
ATOM 708 O O . ALA A 1 89 ? -0.364 18.192 5.405 1.00 94.50 89 ALA A O 1
ATOM 709 N N . ILE A 1 90 ? -0.846 18.195 3.209 1.00 96.50 90 ILE A N 1
ATOM 710 C CA . ILE A 1 90 ? -2.307 18.255 3.379 1.00 96.50 90 ILE A CA 1
ATOM 711 C C . ILE A 1 90 ? -2.824 17.005 4.095 1.00 96.50 90 ILE A C 1
ATOM 713 O O . ILE A 1 90 ? -3.629 17.114 5.017 1.00 96.50 90 ILE A O 1
ATOM 717 N N . VAL A 1 91 ? -2.361 15.821 3.682 1.00 97.56 91 VAL A N 1
ATOM 718 C CA . VAL A 1 91 ? -2.723 14.555 4.330 1.00 97.56 91 VAL A CA 1
ATOM 719 C C . VAL A 1 91 ? -2.314 14.571 5.799 1.00 97.56 91 VAL A C 1
ATOM 721 O O . VAL A 1 91 ? -3.146 14.284 6.654 1.00 97.56 91 VAL A O 1
ATOM 724 N N . VAL A 1 92 ? -1.067 14.943 6.103 1.00 95.75 92 VAL A N 1
ATOM 725 C CA . VAL A 1 92 ? -0.554 14.989 7.481 1.00 95.75 92 VAL A CA 1
ATOM 726 C C . VAL A 1 92 ? -1.352 15.974 8.341 1.00 95.75 92 VAL A C 1
ATOM 728 O O . VAL A 1 92 ? -1.750 15.622 9.450 1.00 95.75 92 VAL A O 1
ATOM 731 N N . GLU A 1 93 ? -1.644 17.171 7.825 1.00 97.19 93 GLU A N 1
ATOM 732 C CA . GLU A 1 93 ? -2.458 18.182 8.515 1.00 97.19 93 GLU A CA 1
ATOM 733 C C . GLU A 1 93 ? -3.872 17.660 8.815 1.00 97.19 93 GLU A C 1
ATOM 735 O O . GLU A 1 93 ? -4.347 17.757 9.948 1.00 97.19 93 GLU A O 1
ATOM 740 N N . CYS A 1 94 ? -4.546 17.061 7.830 1.00 98.38 94 CYS A N 1
ATOM 741 C CA . CYS A 1 94 ? -5.890 16.514 8.013 1.00 98.38 94 CYS A CA 1
ATOM 742 C C . CYS A 1 94 ? -5.917 15.287 8.932 1.00 98.38 94 CYS A C 1
ATOM 744 O O . CYS A 1 94 ? -6.850 15.125 9.715 1.00 98.38 94 CYS A O 1
ATOM 746 N N . THR A 1 95 ? -4.899 14.427 8.891 1.00 98.00 95 THR A N 1
ATOM 747 C CA . THR A 1 95 ? -4.783 13.301 9.828 1.00 98.00 95 THR A CA 1
ATOM 748 C C . THR A 1 95 ? -4.599 13.806 11.261 1.00 98.00 95 THR A C 1
ATOM 750 O O . THR A 1 95 ? -5.244 13.294 12.171 1.00 98.00 95 THR A O 1
ATOM 753 N N . ALA A 1 96 ? -3.778 14.840 11.471 1.00 97.12 96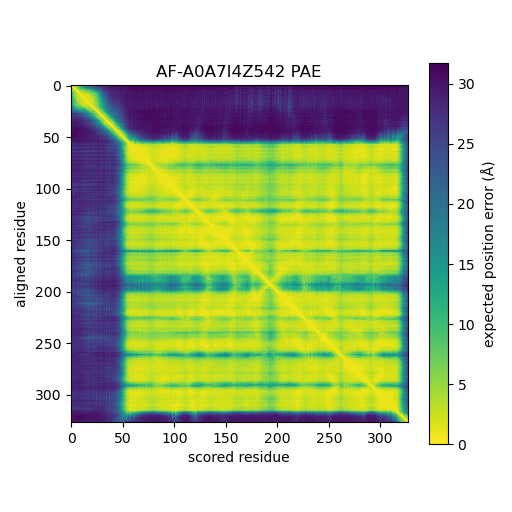 ALA A N 1
ATOM 754 C CA . ALA A 1 96 ? -3.518 15.405 12.795 1.00 97.12 96 ALA A CA 1
ATOM 755 C C . ALA A 1 96 ? -4.695 16.217 13.368 1.00 97.12 96 ALA A C 1
ATOM 757 O O . ALA A 1 96 ? -4.882 16.245 14.580 1.00 97.12 96 ALA A O 1
ATOM 758 N N . SER A 1 97 ? -5.478 16.881 12.514 1.00 97.38 97 SER A N 1
ATOM 759 C CA . SER A 1 97 ? -6.584 17.760 12.931 1.00 97.38 97 SER A CA 1
ATOM 760 C C . SER A 1 97 ? -7.929 17.052 13.113 1.00 97.38 97 SER A C 1
ATOM 762 O O . SER A 1 97 ? -8.890 17.684 13.547 1.00 97.38 97 SER A O 1
ATOM 764 N N . THR A 1 98 ? -8.008 15.757 12.806 1.00 97.56 98 THR A N 1
ATOM 765 C CA . THR A 1 98 ? -9.231 14.952 12.929 1.00 97.56 98 THR A CA 1
ATOM 766 C C . THR A 1 98 ? -9.052 13.818 13.935 1.00 97.56 98 THR A C 1
ATOM 768 O O . THR A 1 98 ? -7.970 13.586 14.484 1.00 97.56 98 THR A O 1
ATOM 771 N N . GLU A 1 99 ? -10.119 13.056 14.164 1.00 96.50 99 GLU A N 1
ATOM 772 C CA . GLU A 1 99 ? -10.110 11.892 15.057 1.00 96.50 99 GLU A CA 1
ATOM 773 C C . GLU A 1 99 ? -9.149 10.777 14.592 1.00 96.50 99 GLU A C 1
ATOM 775 O O . GLU A 1 99 ? -8.824 9.881 15.373 1.00 96.50 99 GLU A O 1
ATOM 780 N N . LEU A 1 100 ? -8.641 10.836 13.352 1.00 97.56 100 LEU A N 1
ATOM 781 C CA . LEU A 1 100 ? -7.600 9.926 12.860 1.00 97.56 100 LEU A CA 1
ATOM 782 C C . LEU A 1 100 ? -6.261 10.095 13.582 1.00 97.56 100 LEU A C 1
ATOM 784 O O . LEU A 1 100 ? -5.474 9.151 13.592 1.00 97.56 100 LEU A O 1
ATOM 788 N N . SER A 1 101 ? -6.027 11.228 14.247 1.00 97.31 101 SER A N 1
ATOM 789 C CA . SER A 1 101 ? -4.860 11.450 15.114 1.00 97.31 101 SER A CA 1
ATOM 790 C C . SER A 1 101 ? -4.732 10.415 16.241 1.00 97.31 101 SER A C 1
ATOM 792 O O . SER A 1 101 ? -3.644 10.215 16.777 1.00 97.31 101 SER A O 1
ATOM 794 N N . ARG A 1 102 ? -5.823 9.713 16.577 1.00 96.25 102 ARG A N 1
ATOM 795 C CA . ARG A 1 102 ? -5.847 8.623 17.564 1.00 96.25 102 ARG A CA 1
ATOM 796 C C . ARG A 1 102 ? -5.230 7.323 17.054 1.00 96.25 102 ARG A C 1
ATOM 798 O O . ARG A 1 102 ? -4.904 6.456 17.862 1.00 96.25 102 ARG A O 1
ATOM 805 N N . ILE A 1 103 ? -5.113 7.152 15.736 1.00 97.81 103 ILE A N 1
ATOM 806 C CA . ILE A 1 103 ? -4.562 5.940 15.132 1.00 97.81 103 ILE A CA 1
ATOM 807 C C . ILE A 1 103 ? -3.048 5.942 15.328 1.00 97.81 103 ILE A C 1
ATOM 809 O O . ILE A 1 103 ? -2.332 6.804 14.820 1.00 97.81 103 ILE A O 1
ATOM 813 N N . VAL A 1 104 ? -2.544 4.926 16.023 1.00 97.38 104 VAL A N 1
ATOM 814 C CA . VAL A 1 104 ? -1.103 4.739 16.205 1.00 97.38 104 VAL A CA 1
ATOM 815 C C . VAL A 1 104 ? -0.524 4.062 14.963 1.00 97.38 104 VAL A C 1
ATOM 817 O O . VAL A 1 104 ? -0.715 2.866 14.744 1.00 97.38 104 VAL A O 1
ATOM 820 N N . ILE A 1 105 ? 0.196 4.839 14.151 1.00 97.50 105 ILE A N 1
ATOM 821 C CA . ILE A 1 105 ? 0.916 4.352 12.968 1.00 97.50 105 ILE A CA 1
ATOM 822 C C . ILE A 1 105 ? 2.369 4.068 13.358 1.00 97.50 105 ILE A C 1
ATOM 824 O O . ILE A 1 105 ? 3.149 4.986 13.620 1.00 97.50 105 ILE A O 1
ATOM 828 N N . THR A 1 106 ? 2.760 2.797 13.375 1.00 97.62 106 THR A N 1
ATOM 829 C CA . THR A 1 106 ? 4.115 2.390 13.752 1.00 97.62 106 THR A CA 1
ATOM 830 C C . THR A 1 106 ? 5.080 2.518 12.568 1.00 97.62 106 THR A C 1
ATOM 832 O O . THR A 1 106 ? 4.806 1.961 11.502 1.00 97.62 106 THR A O 1
ATOM 835 N N . PRO A 1 107 ? 6.216 3.229 12.720 1.00 97.00 107 PRO A N 1
ATOM 836 C CA . PRO A 1 107 ? 7.288 3.223 11.729 1.00 97.00 107 PRO A CA 1
ATOM 837 C C . PRO A 1 107 ? 8.036 1.884 11.727 1.00 97.00 107 PRO A C 1
ATOM 839 O O . PRO A 1 107 ? 8.384 1.352 12.779 1.00 97.00 107 PRO A O 1
ATOM 842 N N . ILE A 1 108 ? 8.334 1.380 10.534 1.00 96.31 108 ILE A N 1
ATOM 843 C CA . ILE A 1 108 ? 9.108 0.167 10.276 1.00 96.31 108 ILE A CA 1
ATOM 844 C C . ILE A 1 108 ? 10.256 0.568 9.355 1.00 96.31 108 ILE A C 1
ATOM 846 O O . ILE A 1 108 ? 10.047 0.913 8.196 1.00 96.31 108 ILE A O 1
ATOM 850 N N . ARG A 1 109 ? 11.467 0.602 9.903 1.00 93.94 109 ARG A N 1
ATOM 851 C CA . ARG A 1 109 ? 12.621 1.214 9.247 1.00 93.94 109 ARG A CA 1
ATOM 852 C C . ARG A 1 109 ? 13.384 0.209 8.381 1.00 93.94 109 ARG A C 1
ATOM 854 O O . ARG A 1 109 ? 13.823 -0.813 8.900 1.00 93.94 109 ARG A O 1
ATOM 861 N N . ASN A 1 110 ? 13.581 0.572 7.120 1.00 90.75 110 ASN A N 1
ATOM 862 C CA . ASN A 1 110 ? 14.596 0.036 6.216 1.00 90.75 110 ASN A CA 1
ATOM 863 C C . ASN A 1 110 ? 15.846 0.942 6.252 1.00 90.75 110 ASN A C 1
ATOM 865 O O . ASN A 1 110 ? 15.925 1.898 7.033 1.00 90.75 110 ASN A O 1
ATOM 869 N N . LYS A 1 111 ? 16.874 0.620 5.469 1.00 88.31 111 LYS A N 1
ATOM 870 C CA . LYS A 1 111 ? 18.124 1.390 5.392 1.00 88.31 111 LYS A CA 1
ATOM 871 C C . LYS A 1 111 ? 17.895 2.772 4.794 1.00 88.31 111 LYS A C 1
ATOM 873 O O . LYS A 1 111 ? 18.464 3.745 5.287 1.00 88.31 111 LYS A O 1
ATOM 878 N N . ASP A 1 112 ? 17.079 2.844 3.756 1.00 83.12 112 ASP A N 1
ATOM 879 C CA . ASP A 1 112 ? 16.834 4.020 2.928 1.00 83.12 112 ASP A CA 1
ATOM 880 C C . ASP A 1 112 ? 15.437 4.627 3.127 1.00 83.12 112 ASP A C 1
ATOM 882 O O . ASP A 1 112 ? 15.265 5.821 2.890 1.00 83.12 112 ASP A O 1
ATOM 886 N N . GLU A 1 113 ? 14.479 3.858 3.653 1.00 89.56 113 GLU A N 1
ATOM 887 C CA . GLU A 1 113 ? 13.087 4.291 3.819 1.00 89.56 113 GLU A CA 1
ATOM 888 C C . GLU A 1 113 ? 12.442 3.897 5.167 1.00 89.56 113 GLU A C 1
ATOM 890 O O . GLU A 1 113 ? 12.983 3.140 5.982 1.00 89.56 113 GLU A O 1
ATOM 895 N N . ILE A 1 114 ? 11.223 4.399 5.402 1.00 93.06 114 ILE A N 1
ATOM 896 C CA . ILE A 1 114 ? 10.381 4.015 6.542 1.00 93.06 114 ILE A CA 1
ATOM 897 C C . ILE A 1 114 ? 9.004 3.580 6.041 1.00 93.06 114 ILE A C 1
ATOM 899 O O . ILE A 1 114 ? 8.167 4.412 5.679 1.00 93.06 114 ILE A O 1
ATOM 903 N N . LYS A 1 115 ? 8.735 2.279 6.140 1.00 95.56 115 LYS A N 1
ATOM 904 C CA . LYS A 1 115 ? 7.410 1.687 5.946 1.00 95.56 115 LYS A CA 1
ATOM 905 C C . LYS A 1 115 ? 6.542 1.911 7.192 1.00 95.56 115 LYS A C 1
ATOM 907 O O . LYS A 1 115 ? 7.027 2.266 8.270 1.00 95.56 115 LYS A O 1
ATOM 912 N N . ARG A 1 116 ? 5.229 1.747 7.068 1.00 97.69 116 ARG A N 1
ATOM 913 C CA . ARG A 1 116 ? 4.243 2.026 8.123 1.00 97.69 116 ARG A CA 1
ATOM 914 C C . ARG A 1 116 ? 3.331 0.830 8.355 1.00 97.69 116 ARG A C 1
ATOM 916 O O . ARG A 1 116 ? 3.003 0.102 7.423 1.00 97.69 116 ARG A O 1
ATOM 923 N N . TYR A 1 117 ? 2.899 0.635 9.594 1.00 98.31 117 TYR A N 1
ATOM 924 C CA . TYR A 1 117 ? 1.938 -0.412 9.926 1.00 98.31 117 TYR A CA 1
ATOM 925 C C . TYR A 1 117 ? 1.110 -0.038 11.148 1.00 98.31 117 TYR A C 1
ATOM 927 O O . TYR A 1 117 ? 1.616 0.556 12.099 1.00 98.31 117 TYR A O 1
ATOM 935 N N . ILE A 1 118 ? -0.163 -0.413 11.132 1.00 98.44 118 ILE A N 1
ATOM 936 C CA . ILE A 1 118 ? -1.044 -0.364 12.292 1.00 98.44 118 ILE A CA 1
ATOM 937 C C . ILE A 1 118 ? -1.128 -1.781 12.845 1.00 98.44 118 ILE A C 1
ATOM 939 O O . ILE A 1 118 ? -1.594 -2.697 12.163 1.00 98.44 118 ILE A O 1
ATOM 943 N N . TYR A 1 119 ? -0.690 -1.966 14.088 1.00 97.25 119 TYR A N 1
ATOM 944 C CA . TYR A 1 119 ? -0.815 -3.252 14.763 1.00 97.25 119 TYR A CA 1
ATOM 945 C C . TYR A 1 119 ? -2.262 -3.515 15.180 1.00 97.25 119 TYR A C 1
ATOM 947 O O . TYR A 1 119 ? -3.011 -2.607 15.543 1.00 97.25 119 TYR A O 1
ATOM 955 N N . SER A 1 120 ? -2.659 -4.786 15.134 1.00 94.69 120 SER A N 1
ATOM 956 C CA . SER A 1 120 ? -3.920 -5.197 15.737 1.00 94.69 120 SER A CA 1
ATOM 957 C C . SER A 1 120 ? -3.799 -5.159 17.257 1.00 94.69 120 SER A C 1
ATOM 959 O O . SER A 1 120 ? -2.763 -5.519 17.812 1.00 94.69 120 SER A O 1
ATOM 961 N N . SER A 1 121 ? -4.887 -4.784 17.930 1.00 89.12 121 SER A N 1
ATOM 962 C CA . SER A 1 121 ? -5.008 -4.979 19.382 1.00 89.12 121 SER A CA 1
ATOM 963 C C . SER A 1 121 ? -5.087 -6.460 19.772 1.00 89.12 121 SER A C 1
ATOM 965 O O . SER A 1 121 ? -4.856 -6.801 20.928 1.00 89.12 121 SER A O 1
ATOM 967 N N . ASP A 1 122 ? -5.400 -7.338 18.817 1.00 88.81 122 ASP A N 1
ATOM 968 C CA . ASP A 1 122 ? -5.391 -8.782 18.992 1.00 88.81 122 ASP A CA 1
ATOM 969 C C . ASP A 1 122 ? -4.094 -9.370 18.421 1.00 88.81 122 ASP A C 1
ATOM 971 O O . ASP A 1 122 ? -3.909 -9.482 17.208 1.00 88.81 122 ASP A O 1
ATOM 975 N N . THR A 1 123 ? -3.192 -9.757 19.318 1.00 87.44 123 THR A N 1
ATOM 976 C CA . THR A 1 123 ? -1.871 -10.307 18.988 1.00 87.44 123 THR A CA 1
ATOM 977 C C . THR A 1 123 ? -1.881 -11.822 18.783 1.00 87.44 123 THR A C 1
ATOM 979 O O . THR A 1 123 ? -0.820 -12.436 18.704 1.00 87.44 123 THR A O 1
ATOM 982 N N . THR A 1 124 ? -3.058 -12.447 18.695 1.00 91.06 124 THR A N 1
ATOM 983 C CA . THR A 1 124 ? -3.181 -13.899 18.487 1.00 91.06 124 THR A CA 1
ATOM 984 C C . THR A 1 124 ? -3.497 -14.267 17.043 1.00 91.06 124 THR A C 1
ATOM 986 O O . THR A 1 124 ? -3.215 -15.387 16.628 1.00 91.06 124 THR A O 1
ATOM 989 N N . HIS A 1 125 ? -4.050 -13.337 16.260 1.00 93.50 125 HIS A N 1
ATOM 990 C CA . HIS A 1 125 ? -4.449 -13.603 14.882 1.00 93.50 125 HIS A CA 1
ATOM 991 C C . HIS A 1 125 ? -3.286 -13.377 13.908 1.00 93.50 125 HIS A C 1
ATOM 993 O O . HIS A 1 125 ? -2.847 -12.232 13.760 1.00 93.50 125 HIS A O 1
ATOM 999 N N . PRO A 1 126 ? -2.836 -14.419 13.183 1.00 96.75 126 PRO A N 1
ATOM 1000 C CA . PRO A 1 126 ? -1.806 -14.290 12.161 1.00 96.75 126 PRO A CA 1
ATOM 1001 C C . PRO A 1 126 ? -2.122 -13.218 11.118 1.00 96.75 126 PRO A C 1
ATOM 1003 O O . PRO A 1 126 ? -3.287 -12.877 10.873 1.00 96.75 126 PRO A O 1
ATOM 1006 N N . ALA A 1 127 ? -1.072 -12.706 10.487 1.00 98.00 127 ALA A N 1
ATOM 1007 C CA . ALA A 1 127 ? -1.169 -11.777 9.376 1.00 98.00 127 ALA A CA 1
ATOM 1008 C C . ALA A 1 127 ? -0.603 -12.375 8.082 1.00 98.00 127 ALA A C 1
ATOM 1010 O O . ALA A 1 127 ? 0.321 -13.186 8.117 1.00 98.00 127 ALA A O 1
ATOM 1011 N N . VAL A 1 128 ? -1.146 -11.954 6.944 1.00 98.69 128 VAL A N 1
ATOM 1012 C CA . VAL A 1 128 ? -0.589 -12.222 5.614 1.00 98.69 128 VAL A CA 1
ATOM 1013 C C . VAL A 1 128 ? 0.046 -10.943 5.083 1.00 98.69 128 VAL A C 1
ATOM 1015 O O . VAL A 1 128 ? -0.639 -9.935 4.892 1.00 98.69 128 VAL A O 1
ATOM 1018 N N . VAL A 1 129 ? 1.355 -10.994 4.847 1.00 98.81 129 VAL A N 1
ATOM 1019 C CA . VAL A 1 129 ? 2.154 -9.881 4.327 1.00 98.81 129 VAL A CA 1
ATOM 1020 C C . VAL A 1 129 ? 2.650 -10.223 2.928 1.00 98.81 129 VAL A C 1
ATOM 1022 O O . VAL A 1 129 ? 3.252 -11.278 2.717 1.00 98.81 129 VAL A O 1
ATOM 1025 N N . ILE A 1 130 ? 2.403 -9.319 1.986 1.00 98.62 130 ILE A N 1
ATOM 1026 C CA . ILE A 1 130 ? 2.886 -9.403 0.609 1.00 98.62 130 ILE A CA 1
ATOM 1027 C C . ILE A 1 130 ? 3.912 -8.293 0.380 1.00 98.62 130 ILE A C 1
ATOM 1029 O O . ILE A 1 130 ? 3.612 -7.136 0.658 1.00 98.62 130 ILE A O 1
ATOM 1033 N N . THR A 1 131 ? 5.079 -8.626 -0.162 1.00 98.25 131 THR A N 1
ATOM 1034 C CA . THR A 1 131 ? 6.066 -7.652 -0.651 1.00 98.25 131 THR A CA 1
ATOM 1035 C C . THR A 1 131 ? 6.162 -7.773 -2.171 1.00 98.25 131 THR A C 1
ATOM 1037 O O . THR A 1 131 ? 6.458 -8.851 -2.687 1.00 98.25 131 THR A O 1
ATOM 1040 N N . LEU A 1 132 ? 5.882 -6.687 -2.888 1.00 97.06 132 LEU A N 1
ATOM 1041 C CA . LEU A 1 132 ? 6.015 -6.573 -4.339 1.00 97.06 132 LEU A CA 1
ATOM 1042 C C . LEU A 1 132 ? 7.217 -5.680 -4.638 1.00 97.06 132 LEU A C 1
ATOM 1044 O O . LEU A 1 132 ? 7.200 -4.516 -4.248 1.00 97.06 132 LEU A O 1
ATOM 1048 N N . GLY A 1 133 ? 8.223 -6.241 -5.311 1.00 94.25 133 GLY A N 1
ATOM 1049 C CA . GLY A 1 133 ? 9.553 -5.644 -5.394 1.00 94.25 133 GLY A CA 1
ATOM 1050 C C . GLY A 1 133 ? 10.272 -5.796 -4.060 1.00 94.25 133 GLY A C 1
ATOM 1051 O O . GLY A 1 133 ? 10.162 -4.971 -3.161 1.00 94.25 133 GLY A O 1
ATOM 1052 N N . VAL A 1 134 ? 10.924 -6.944 -3.883 1.00 94.56 134 VAL A N 1
ATOM 1053 C CA . VAL A 1 134 ? 11.582 -7.293 -2.618 1.00 94.56 134 VAL A CA 1
ATOM 1054 C C . VAL A 1 134 ? 12.879 -6.507 -2.452 1.00 94.56 134 VAL A C 1
ATOM 1056 O O . VAL A 1 134 ? 13.216 -6.110 -1.337 1.00 94.56 134 VAL A O 1
ATOM 1059 N N . GLY A 1 135 ? 13.613 -6.317 -3.550 1.00 90.38 135 GLY A N 1
ATOM 1060 C CA . GLY A 1 135 ? 14.912 -5.666 -3.531 1.00 90.38 135 GLY A CA 1
ATOM 1061 C C . GLY A 1 135 ? 15.919 -6.375 -2.619 1.00 90.38 135 GLY A C 1
ATOM 1062 O O . GLY A 1 135 ? 15.791 -7.550 -2.265 1.00 90.38 135 GLY A O 1
ATOM 1063 N N . GLU A 1 136 ? 16.959 -5.642 -2.226 1.00 90.88 136 GLU A N 1
ATOM 1064 C CA . GLU A 1 136 ? 18.038 -6.173 -1.385 1.00 90.88 136 GLU A CA 1
ATOM 1065 C C . GLU A 1 136 ? 17.899 -5.812 0.106 1.00 90.88 136 GLU A C 1
ATOM 1067 O O . GLU A 1 136 ? 18.749 -6.204 0.918 1.00 90.88 136 GLU A O 1
ATOM 1072 N N . ASP A 1 137 ? 16.865 -5.053 0.487 1.00 92.69 137 ASP A N 1
ATOM 1073 C CA . ASP A 1 137 ? 16.672 -4.566 1.854 1.00 92.69 137 ASP A CA 1
ATOM 1074 C C . ASP A 1 137 ? 15.367 -5.046 2.498 1.00 92.69 137 ASP A C 1
ATOM 1076 O O . ASP A 1 137 ? 14.323 -4.407 2.431 1.00 92.69 137 ASP A O 1
ATOM 1080 N N . ILE A 1 138 ? 15.474 -6.175 3.199 1.00 95.62 138 ILE A N 1
ATOM 1081 C CA . ILE A 1 138 ? 14.347 -6.870 3.839 1.00 95.62 138 ILE A CA 1
ATOM 1082 C C . ILE A 1 138 ? 14.268 -6.646 5.361 1.00 95.62 138 ILE A C 1
ATOM 1084 O O . ILE A 1 138 ? 13.806 -7.514 6.114 1.00 95.62 138 ILE A O 1
ATOM 1088 N N . ILE A 1 139 ? 14.828 -5.542 5.870 1.00 97.00 139 ILE A N 1
ATOM 1089 C CA . ILE A 1 139 ? 14.861 -5.268 7.319 1.00 97.00 139 ILE A CA 1
ATOM 1090 C C . ILE A 1 139 ? 13.441 -5.112 7.869 1.00 97.00 139 ILE A C 1
ATOM 1092 O O . ILE A 1 139 ? 13.130 -5.666 8.929 1.00 97.00 139 ILE A O 1
ATOM 1096 N N . ALA A 1 140 ? 12.573 -4.408 7.145 1.00 97.06 140 ALA A N 1
ATOM 1097 C CA . ALA A 1 140 ? 11.179 -4.212 7.501 1.00 97.06 140 ALA A CA 1
ATOM 1098 C C . ALA A 1 140 ? 10.428 -5.544 7.620 1.00 97.06 140 ALA A C 1
ATOM 1100 O O . ALA A 1 140 ? 9.756 -5.794 8.621 1.00 97.06 140 ALA A O 1
ATOM 1101 N N . GLU A 1 141 ? 10.595 -6.431 6.645 1.00 98.25 141 GLU A N 1
ATOM 1102 C CA . GLU A 1 141 ? 10.003 -7.763 6.604 1.00 98.25 141 GLU A CA 1
ATOM 1103 C C . GLU A 1 141 ? 10.503 -8.640 7.754 1.00 98.25 141 GLU A C 1
ATOM 1105 O O . GLU A 1 141 ? 9.711 -9.314 8.416 1.00 98.25 141 GLU A O 1
ATOM 1110 N N . LYS A 1 142 ? 11.809 -8.599 8.050 1.00 98.06 142 LYS A N 1
ATOM 1111 C CA . LYS A 1 142 ? 12.391 -9.296 9.208 1.00 98.06 142 LYS A CA 1
ATOM 1112 C C . LYS A 1 142 ? 11.818 -8.785 10.527 1.00 98.06 142 LYS A C 1
ATOM 1114 O O . LYS A 1 142 ? 11.518 -9.591 11.411 1.00 98.06 142 LYS A O 1
ATOM 1119 N N . LEU A 1 143 ? 11.650 -7.469 10.668 1.00 97.50 143 LEU A N 1
ATOM 1120 C CA . LEU A 1 143 ? 11.042 -6.878 11.857 1.00 97.50 143 LEU A CA 1
ATOM 1121 C C . LEU A 1 143 ? 9.581 -7.316 11.993 1.00 97.50 143 LEU A C 1
ATOM 1123 O O . LEU A 1 143 ? 9.198 -7.792 13.057 1.00 97.50 143 LEU A O 1
ATOM 1127 N N . LEU A 1 144 ? 8.803 -7.239 10.911 1.00 98.06 144 LEU A N 1
ATOM 1128 C CA . LEU A 1 144 ? 7.417 -7.704 10.871 1.00 98.06 144 LEU A CA 1
ATOM 1129 C C . LEU A 1 144 ? 7.302 -9.185 11.237 1.00 98.06 144 LEU A C 1
ATOM 1131 O O . LEU A 1 144 ? 6.447 -9.549 12.035 1.00 98.06 144 LEU A O 1
ATOM 1135 N N . LYS A 1 145 ? 8.182 -10.051 10.723 1.00 97.62 145 LYS A N 1
ATOM 1136 C CA . LYS A 1 145 ? 8.191 -11.479 11.081 1.00 97.62 145 LYS A CA 1
ATOM 1137 C C . LYS A 1 145 ? 8.434 -11.713 12.571 1.00 97.62 145 LYS A C 1
ATOM 1139 O O . LYS A 1 145 ? 7.903 -12.669 13.128 1.00 97.62 145 LYS A O 1
ATOM 1144 N N . LYS A 1 146 ? 9.227 -10.853 13.215 1.00 96.88 146 LYS A N 1
ATOM 1145 C CA . LYS A 1 146 ? 9.506 -10.928 14.654 1.00 96.88 146 LYS A CA 1
ATOM 1146 C C . LYS A 1 146 ? 8.349 -10.404 15.509 1.00 96.88 146 LYS A C 1
ATOM 1148 O O . LYS A 1 146 ? 8.173 -10.881 16.626 1.00 96.88 146 LYS A O 1
ATOM 1153 N N . THR A 1 147 ? 7.615 -9.398 15.037 1.00 96.38 147 THR A N 1
ATOM 1154 C CA . THR A 1 147 ? 6.594 -8.699 15.835 1.00 96.38 147 THR A CA 1
ATOM 1155 C C . THR A 1 147 ? 5.171 -9.177 15.575 1.00 96.38 147 THR A C 1
ATOM 1157 O O . THR A 1 147 ? 4.312 -9.010 16.440 1.00 96.38 147 THR A O 1
ATOM 1160 N N . LEU A 1 148 ? 4.895 -9.745 14.400 1.00 97.62 148 LEU A N 1
ATOM 1161 C CA . LEU A 1 148 ? 3.579 -10.270 14.061 1.00 97.62 148 LEU A CA 1
ATOM 1162 C C . LEU A 1 148 ? 3.323 -11.632 14.727 1.00 97.62 148 LEU A C 1
ATOM 1164 O O . LEU A 1 148 ? 4.268 -12.365 15.026 1.00 97.62 148 LEU A O 1
ATOM 1168 N N . PRO A 1 149 ? 2.047 -11.996 14.953 1.00 96.94 149 PRO A N 1
ATOM 1169 C CA . PRO A 1 149 ? 1.698 -13.231 15.650 1.00 96.94 149 PRO A CA 1
ATOM 1170 C C . PRO A 1 149 ? 2.248 -14.486 14.968 1.00 96.94 149 PRO A C 1
ATOM 1172 O O . PRO A 1 149 ? 2.383 -14.542 13.740 1.00 96.94 149 PRO A O 1
ATOM 1175 N N . LEU A 1 150 ? 2.521 -15.521 15.767 1.00 95.75 150 LEU A N 1
ATOM 1176 C CA . LEU A 1 150 ? 2.979 -16.817 15.268 1.00 95.75 150 LEU A CA 1
ATOM 1177 C C . LEU A 1 150 ? 2.011 -17.363 14.208 1.00 95.75 150 LEU A C 1
ATOM 1179 O O . LEU A 1 150 ? 0.798 -17.309 14.380 1.00 95.75 150 LEU A O 1
ATOM 1183 N N . GLY A 1 151 ? 2.558 -17.904 13.119 1.00 96.44 151 GLY A N 1
ATOM 1184 C CA . GLY A 1 151 ? 1.776 -18.391 11.979 1.00 96.44 151 GLY A CA 1
ATOM 1185 C C . GLY A 1 151 ? 1.490 -17.329 10.915 1.00 96.44 151 GLY A C 1
ATOM 1186 O O . GLY A 1 151 ? 0.849 -17.646 9.914 1.00 96.44 151 GLY A O 1
ATOM 1187 N N . SER A 1 152 ? 1.966 -16.090 11.099 1.00 98.38 152 SER A N 1
ATOM 1188 C CA . SER A 1 152 ? 1.925 -15.069 10.046 1.00 98.38 152 SER A CA 1
ATOM 1189 C C . SER A 1 152 ? 2.713 -15.524 8.817 1.00 98.38 152 SER A C 1
ATOM 1191 O O . SER A 1 152 ? 3.793 -16.108 8.935 1.00 98.38 152 SER A O 1
ATOM 1193 N N . LYS A 1 153 ? 2.160 -15.263 7.634 1.00 98.62 153 LYS A N 1
ATOM 1194 C CA . LYS A 1 153 ? 2.693 -15.705 6.344 1.00 98.62 153 LYS A CA 1
ATOM 1195 C C . LYS A 1 153 ? 3.254 -14.518 5.578 1.00 98.62 153 LYS A C 1
ATOM 1197 O O . LYS A 1 153 ? 2.663 -13.441 5.571 1.00 98.62 153 LYS A O 1
ATOM 1202 N N . PHE A 1 154 ? 4.373 -14.749 4.906 1.00 98.75 154 PHE A N 1
ATOM 1203 C CA . PHE A 1 154 ? 5.082 -13.743 4.128 1.00 98.75 154 PHE A CA 1
ATOM 1204 C C . PHE A 1 154 ? 5.305 -14.268 2.719 1.00 98.75 154 PHE A C 1
ATOM 1206 O O . PHE A 1 154 ? 5.784 -15.394 2.544 1.00 98.75 154 PHE A O 1
ATOM 1213 N N . PHE A 1 155 ? 4.969 -13.447 1.732 1.00 98.69 155 PHE A N 1
ATOM 1214 C CA . PHE A 1 155 ? 5.127 -13.762 0.321 1.00 98.69 155 PHE A CA 1
ATOM 1215 C C . PHE A 1 155 ? 5.793 -12.585 -0.386 1.00 98.69 155 PHE A C 1
ATOM 1217 O O . PHE A 1 155 ? 5.315 -11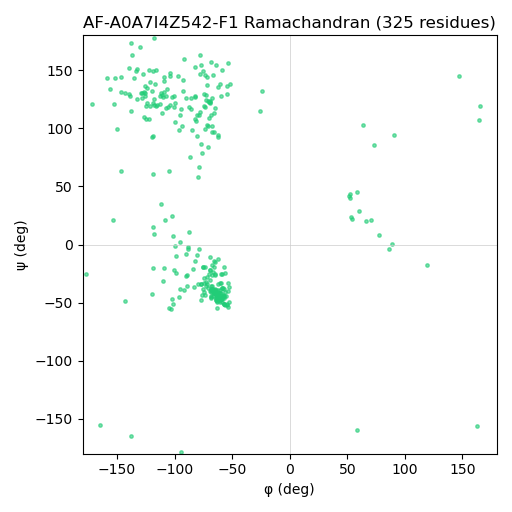.460 -0.284 1.00 98.69 155 PHE A O 1
ATOM 1224 N N . GLY A 1 156 ? 6.895 -12.842 -1.077 1.00 97.88 156 GLY A N 1
ATOM 1225 C CA . GLY A 1 156 ? 7.674 -11.833 -1.789 1.00 97.88 156 GLY A CA 1
ATOM 1226 C C . GLY A 1 156 ? 7.674 -12.133 -3.276 1.00 97.88 156 GLY A C 1
ATOM 1227 O O . GLY A 1 156 ? 7.799 -13.298 -3.649 1.00 97.88 156 GLY A O 1
ATOM 1228 N N . ALA A 1 157 ? 7.530 -11.114 -4.116 1.00 96.69 157 ALA A N 1
ATOM 1229 C CA . ALA A 1 157 ? 7.614 -11.248 -5.563 1.00 96.69 157 ALA A CA 1
ATOM 1230 C C . ALA A 1 157 ? 8.603 -10.235 -6.136 1.00 96.69 157 ALA A C 1
ATOM 1232 O O . ALA A 1 157 ? 8.485 -9.038 -5.873 1.00 96.69 157 ALA A O 1
ATOM 1233 N N . ASP A 1 158 ? 9.575 -10.725 -6.900 1.00 94.31 158 ASP A N 1
ATOM 1234 C CA . ASP A 1 158 ? 10.591 -9.902 -7.549 1.00 94.31 158 ASP A CA 1
ATOM 1235 C C . ASP A 1 158 ? 11.158 -10.649 -8.771 1.00 94.31 158 ASP A C 1
ATOM 1237 O O . ASP A 1 158 ? 11.462 -11.841 -8.661 1.00 94.31 158 ASP A O 1
ATOM 1241 N N . PRO A 1 159 ? 11.298 -10.007 -9.944 1.00 90.75 159 PRO A N 1
ATOM 1242 C CA . PRO A 1 159 ? 11.927 -10.639 -11.104 1.00 90.75 159 PRO A CA 1
ATOM 1243 C C . PRO A 1 159 ? 13.441 -10.875 -10.932 1.00 90.75 159 PRO A C 1
ATOM 1245 O O . PRO A 1 159 ? 14.001 -11.746 -11.603 1.00 90.75 159 PRO A O 1
ATOM 1248 N N . VAL A 1 160 ? 14.117 -10.136 -10.045 1.00 88.44 160 VAL A N 1
ATOM 1249 C CA . VAL A 1 160 ? 15.533 -10.329 -9.708 1.00 88.44 160 VAL A CA 1
ATOM 1250 C C . VAL A 1 160 ? 15.640 -11.404 -8.639 1.00 88.44 160 VAL A C 1
ATOM 1252 O O . VAL A 1 160 ? 15.447 -11.152 -7.455 1.00 88.44 160 VAL A O 1
ATOM 1255 N N . TRP A 1 161 ? 15.937 -12.635 -9.045 1.00 84.44 161 TRP A N 1
ATOM 1256 C CA . TRP A 1 161 ? 15.792 -13.780 -8.147 1.00 84.44 161 TRP A CA 1
ATOM 1257 C C . TRP A 1 161 ? 17.077 -14.194 -7.422 1.00 84.44 161 TRP A C 1
ATOM 1259 O O . TRP A 1 161 ? 16.987 -14.535 -6.250 1.00 84.44 161 TRP A O 1
ATOM 1269 N N . GLU A 1 162 ? 18.256 -14.150 -8.058 1.00 84.31 162 GLU A N 1
ATOM 1270 C CA . GLU A 1 162 ? 19.476 -14.799 -7.526 1.00 84.31 162 GLU A CA 1
ATOM 1271 C C . GLU A 1 162 ? 19.797 -14.395 -6.082 1.00 84.31 162 GLU A C 1
ATOM 1273 O O . GLU A 1 162 ? 19.996 -15.246 -5.223 1.00 84.31 162 GLU A O 1
ATOM 1278 N N . LYS A 1 163 ? 19.798 -13.092 -5.795 1.00 86.81 163 LYS A N 1
ATOM 1279 C CA . LYS A 1 163 ? 20.083 -12.577 -4.452 1.00 86.81 163 LYS A CA 1
ATOM 1280 C C . LYS A 1 163 ? 18.822 -12.395 -3.611 1.00 86.81 163 LYS A C 1
ATOM 1282 O O . LYS A 1 163 ? 18.837 -12.670 -2.409 1.00 86.81 163 LYS A O 1
ATOM 1287 N N . ASN A 1 164 ? 17.730 -11.934 -4.219 1.00 90.56 164 ASN A N 1
ATOM 1288 C CA . ASN A 1 164 ? 16.538 -11.556 -3.460 1.00 90.56 164 ASN A CA 1
ATOM 1289 C C . ASN A 1 164 ? 15.786 -12.799 -2.960 1.00 90.56 164 ASN A C 1
ATOM 1291 O O . ASN A 1 164 ? 15.201 -12.747 -1.878 1.00 90.56 164 ASN A O 1
ATOM 1295 N N . ALA A 1 165 ? 15.865 -13.935 -3.665 1.00 91.94 165 ALA A N 1
ATOM 1296 C CA . ALA A 1 165 ? 15.284 -15.198 -3.212 1.00 91.94 165 ALA A CA 1
ATOM 1297 C C . ALA A 1 165 ? 15.936 -15.693 -1.913 1.00 91.94 165 ALA A C 1
ATOM 1299 O O . ALA A 1 165 ? 15.227 -15.984 -0.948 1.00 91.94 165 ALA A O 1
ATOM 1300 N N . ASP A 1 166 ? 17.271 -15.720 -1.855 1.00 93.38 166 ASP A N 1
ATOM 1301 C CA . ASP A 1 166 ? 18.028 -16.159 -0.675 1.00 93.38 166 ASP A CA 1
ATOM 1302 C C . ASP A 1 166 ? 17.818 -15.230 0.525 1.00 93.38 166 ASP A C 1
ATOM 1304 O O . ASP A 1 166 ? 17.701 -15.668 1.677 1.00 93.38 166 ASP A O 1
ATOM 1308 N N . LEU A 1 167 ? 17.734 -13.922 0.268 1.00 94.44 167 LEU A N 1
ATOM 1309 C CA . LEU A 1 167 ? 17.385 -12.950 1.297 1.00 94.44 167 LEU A CA 1
ATOM 1310 C C . LEU A 1 167 ? 15.971 -13.215 1.821 1.00 94.44 167 LEU A C 1
ATOM 1312 O O . LEU A 1 167 ? 15.784 -13.409 3.028 1.00 94.44 167 LEU A O 1
ATOM 1316 N N . PHE A 1 168 ? 14.977 -13.267 0.934 1.00 96.94 168 PHE A N 1
ATOM 1317 C CA . PHE A 1 168 ? 13.576 -13.364 1.329 1.00 96.94 168 PHE A CA 1
ATOM 1318 C C . PHE A 1 168 ? 13.204 -14.722 1.928 1.00 96.94 168 PHE A C 1
ATOM 1320 O O . PHE A 1 168 ? 12.309 -14.773 2.771 1.00 96.94 168 PHE A O 1
ATOM 1327 N N . ALA A 1 169 ? 13.914 -15.805 1.594 1.00 95.50 169 ALA A N 1
ATOM 1328 C CA . ALA A 1 169 ? 13.721 -17.129 2.195 1.00 95.50 169 ALA A CA 1
ATOM 1329 C C . ALA A 1 169 ? 13.861 -17.120 3.732 1.00 95.50 169 ALA A C 1
ATOM 1331 O O . ALA A 1 169 ? 13.261 -17.938 4.431 1.00 95.50 169 ALA A O 1
ATOM 1332 N N . GLN A 1 170 ? 14.589 -16.146 4.292 1.00 95.75 170 GLN A N 1
ATOM 1333 C CA . GLN A 1 170 ? 14.694 -15.938 5.743 1.00 95.75 170 GLN A CA 1
ATOM 1334 C C . GLN A 1 170 ? 13.374 -15.447 6.361 1.00 95.75 170 GLN A C 1
ATOM 1336 O O . GLN A 1 170 ? 13.134 -15.610 7.562 1.00 95.75 170 GLN A O 1
ATOM 1341 N N . VAL A 1 171 ? 12.500 -14.851 5.552 1.00 97.06 171 VAL A N 1
ATOM 1342 C CA . VAL A 1 171 ? 11.218 -14.275 5.956 1.00 97.06 171 VAL A CA 1
ATOM 1343 C C . VAL A 1 171 ? 10.065 -15.184 5.538 1.00 97.06 171 VAL A C 1
ATOM 1345 O O . VAL A 1 171 ? 9.291 -15.603 6.401 1.00 97.06 171 VAL A O 1
ATOM 1348 N N . GLY A 1 172 ? 9.969 -15.537 4.259 1.00 97.62 172 GLY A N 1
ATOM 1349 C CA . GLY A 1 172 ? 8.820 -16.247 3.715 1.00 97.62 172 GLY A CA 1
ATOM 1350 C C . GLY A 1 172 ? 9.064 -16.862 2.345 1.00 97.62 172 GLY A C 1
ATOM 1351 O O . GLY A 1 172 ? 10.190 -17.175 1.972 1.00 97.62 172 GLY A O 1
ATOM 1352 N N . LYS A 1 173 ? 7.978 -17.067 1.598 1.00 98.12 173 LYS A N 1
ATOM 1353 C CA . LYS A 1 173 ? 8.020 -17.683 0.270 1.00 98.12 173 LYS A CA 1
ATOM 1354 C C . LYS A 1 173 ? 8.301 -16.624 -0.793 1.00 98.12 173 LYS A C 1
ATOM 1356 O O . LYS A 1 173 ? 7.572 -15.640 -0.881 1.00 98.12 173 LYS A O 1
ATOM 1361 N N . PHE A 1 174 ? 9.323 -16.852 -1.608 1.00 97.69 174 PHE A N 1
ATOM 1362 C CA . PHE A 1 174 ? 9.690 -15.980 -2.719 1.00 97.69 174 PHE A CA 1
ATOM 1363 C C . PHE A 1 174 ? 9.118 -16.492 -4.048 1.00 97.69 174 PHE A C 1
ATOM 1365 O O . PHE A 1 174 ? 9.055 -17.703 -4.278 1.00 97.69 174 PHE A O 1
ATOM 1372 N N . PHE A 1 175 ? 8.730 -15.572 -4.926 1.00 96.88 175 PHE A N 1
ATOM 1373 C CA . PHE A 1 175 ? 8.281 -15.838 -6.285 1.00 96.88 175 PHE A CA 1
ATOM 1374 C C . PHE A 1 175 ? 9.131 -15.023 -7.275 1.00 96.88 175 PHE A C 1
ATOM 1376 O O . PHE A 1 175 ? 9.102 -13.794 -7.211 1.00 96.88 175 PHE A O 1
ATOM 1383 N N . PRO A 1 176 ? 9.864 -15.676 -8.198 1.00 94.62 176 PRO A N 1
ATOM 1384 C CA . PRO A 1 176 ? 10.762 -15.012 -9.144 1.00 94.62 176 PRO A CA 1
ATOM 1385 C C . PRO A 1 176 ? 9.987 -14.413 -10.331 1.00 94.62 176 PRO A C 1
ATOM 1387 O O . PRO A 1 176 ? 10.167 -14.821 -11.477 1.00 94.62 176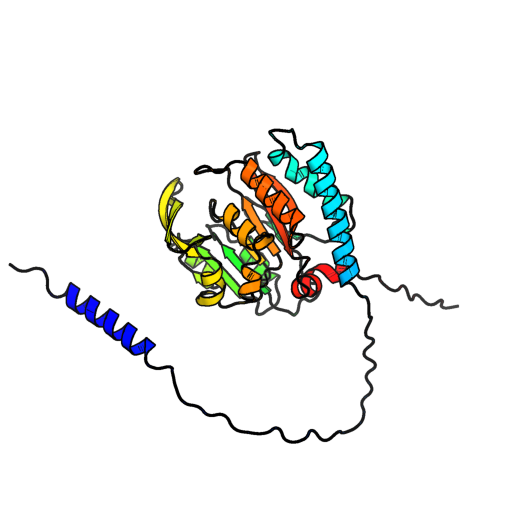 PRO A O 1
ATOM 1390 N N . ILE A 1 177 ? 9.040 -13.517 -10.055 1.00 93.12 177 ILE A N 1
ATOM 1391 C CA . ILE A 1 177 ? 8.159 -12.915 -11.059 1.00 93.12 177 ILE A CA 1
ATOM 1392 C C . ILE A 1 177 ? 7.814 -11.479 -10.673 1.00 93.12 177 ILE A C 1
ATOM 1394 O O . ILE A 1 177 ? 7.622 -11.175 -9.496 1.00 93.12 177 ILE A O 1
ATOM 1398 N N . ALA A 1 178 ? 7.700 -10.597 -11.665 1.00 93.31 178 ALA A N 1
ATOM 1399 C CA . ALA A 1 178 ? 7.151 -9.268 -11.439 1.00 93.31 178 ALA A CA 1
ATOM 1400 C C . ALA A 1 178 ? 5.621 -9.326 -11.347 1.00 93.31 178 ALA A C 1
ATOM 1402 O O . ALA A 1 178 ? 4.964 -10.116 -12.027 1.00 93.31 178 ALA A O 1
ATOM 1403 N N . VAL A 1 179 ? 5.044 -8.460 -10.519 1.00 94.50 179 VAL A N 1
ATOM 1404 C CA . VAL A 1 179 ? 3.593 -8.369 -10.340 1.00 94.50 179 VAL A CA 1
ATOM 1405 C C . VAL A 1 179 ? 3.126 -6.986 -10.760 1.00 94.50 179 VAL A C 1
ATOM 1407 O O . VAL A 1 179 ? 3.628 -5.979 -10.259 1.00 94.50 179 VAL A O 1
ATOM 1410 N N . GLY A 1 180 ? 2.163 -6.952 -11.678 1.00 92.50 180 GLY A N 1
ATOM 1411 C CA . GLY A 1 180 ? 1.649 -5.727 -12.282 1.00 92.50 180 GLY A CA 1
ATOM 1412 C C . GLY A 1 180 ? 0.129 -5.723 -12.424 1.00 92.50 180 GLY A C 1
ATOM 1413 O O . GLY A 1 180 ? -0.587 -6.529 -11.824 1.00 92.50 180 GLY A O 1
ATOM 1414 N N . LYS A 1 181 ? -0.366 -4.795 -13.246 1.00 90.06 181 LYS A N 1
ATOM 1415 C CA . LYS A 1 181 ? -1.785 -4.691 -13.615 1.00 90.06 181 LYS A CA 1
ATOM 1416 C C . LYS A 1 181 ? -2.246 -5.849 -14.498 1.00 90.06 181 LYS A C 1
ATOM 1418 O O . LYS A 1 181 ? -3.356 -6.342 -14.335 1.00 90.06 181 LYS A O 1
ATOM 1423 N N . GLU A 1 182 ? -1.393 -6.250 -15.436 1.00 90.81 182 GLU A N 1
ATOM 1424 C CA . GLU A 1 182 ? -1.707 -7.199 -16.501 1.00 90.81 182 GLU A CA 1
ATOM 1425 C C . GLU A 1 182 ? -0.617 -8.269 -16.612 1.00 90.81 182 GLU A C 1
ATOM 1427 O O . GLU A 1 182 ? 0.558 -8.038 -16.299 1.00 90.81 182 GLU A O 1
ATOM 1432 N N . THR A 1 183 ? -1.027 -9.452 -17.069 1.00 92.00 183 THR A N 1
ATOM 1433 C CA . THR A 1 183 ? -0.115 -10.553 -17.378 1.00 92.00 183 THR A CA 1
ATOM 1434 C C . THR A 1 183 ? 0.469 -10.348 -18.773 1.00 92.00 183 THR A C 1
ATOM 1436 O O . THR A 1 183 ? -0.278 -10.175 -19.734 1.00 92.00 183 THR A O 1
ATOM 1439 N N . GLY A 1 184 ? 1.792 -10.393 -18.905 1.00 90.31 184 GLY A N 1
ATOM 1440 C CA . GLY A 1 184 ? 2.462 -10.167 -20.183 1.00 90.31 184 GLY A CA 1
ATOM 1441 C C . GLY A 1 184 ? 3.941 -9.850 -20.022 1.00 90.31 184 GLY A C 1
ATOM 1442 O O . GLY A 1 184 ? 4.553 -10.223 -19.028 1.00 90.31 184 GLY A O 1
ATOM 1443 N N . TYR A 1 185 ? 4.517 -9.168 -21.009 1.00 84.50 185 TYR A N 1
ATOM 1444 C CA . TYR A 1 185 ? 5.862 -8.604 -20.913 1.00 84.50 185 TYR A CA 1
ATOM 1445 C C . TYR A 1 185 ? 5.761 -7.086 -20.841 1.00 84.50 185 TYR A C 1
ATOM 1447 O O . TYR A 1 185 ? 5.143 -6.475 -21.714 1.00 84.50 185 TYR A O 1
ATOM 1455 N N . ILE A 1 186 ? 6.390 -6.487 -19.833 1.00 78.50 186 ILE A N 1
ATOM 1456 C CA . ILE A 1 186 ? 6.507 -5.032 -19.711 1.00 78.50 186 ILE A CA 1
ATOM 1457 C C . ILE A 1 186 ? 7.975 -4.627 -19.639 1.00 78.50 186 ILE A C 1
ATOM 1459 O O . ILE A 1 186 ? 8.812 -5.374 -19.131 1.00 78.50 186 ILE A O 1
ATOM 1463 N N . ALA A 1 187 ? 8.284 -3.430 -20.128 1.00 74.75 187 ALA A N 1
ATOM 1464 C CA . ALA A 1 187 ? 9.577 -2.816 -19.872 1.00 74.75 187 ALA A CA 1
ATOM 1465 C C . ALA A 1 187 ? 9.637 -2.382 -18.401 1.00 74.75 187 ALA A C 1
ATOM 1467 O O . ALA A 1 187 ? 8.787 -1.615 -17.950 1.00 74.75 187 ALA A O 1
ATOM 1468 N N . ALA A 1 188 ? 10.635 -2.867 -17.669 1.00 74.75 188 ALA A N 1
ATOM 1469 C CA . ALA A 1 188 ? 10.901 -2.496 -16.284 1.00 74.75 188 ALA A CA 1
ATOM 1470 C C . ALA A 1 188 ? 12.394 -2.207 -16.097 1.00 74.75 188 ALA A C 1
ATOM 1472 O O . ALA A 1 188 ? 13.238 -2.790 -16.782 1.00 74.75 188 ALA A O 1
ATOM 1473 N N . ASP A 1 189 ? 12.721 -1.310 -15.172 1.00 75.19 189 ASP A N 1
ATOM 1474 C CA . ASP A 1 189 ? 14.106 -0.999 -14.838 1.00 75.19 189 ASP A CA 1
ATOM 1475 C C . ASP A 1 189 ? 14.616 -1.989 -13.789 1.00 75.19 189 ASP A C 1
ATOM 1477 O O . ASP A 1 189 ? 14.120 -2.046 -12.669 1.00 75.19 189 ASP A O 1
ATOM 1481 N N . ILE A 1 190 ? 15.625 -2.779 -14.155 1.00 76.69 190 ILE A N 1
ATOM 1482 C CA . ILE A 1 190 ? 16.212 -3.792 -13.278 1.00 76.69 190 ILE A CA 1
ATOM 1483 C C . ILE A 1 190 ? 17.590 -3.341 -12.814 1.00 76.69 190 ILE A C 1
ATOM 1485 O O . ILE A 1 190 ? 18.470 -3.058 -13.634 1.00 76.69 190 ILE A O 1
ATOM 1489 N N . LEU A 1 191 ? 17.824 -3.355 -11.502 1.00 71.62 191 LEU A N 1
ATOM 1490 C CA . LEU A 1 191 ? 19.147 -3.115 -10.940 1.00 71.62 191 LEU A CA 1
ATOM 1491 C C . LEU A 1 191 ? 20.074 -4.310 -11.212 1.00 71.62 191 LEU A C 1
ATOM 1493 O O . LEU A 1 191 ? 20.022 -5.333 -10.537 1.00 71.62 191 LEU A O 1
ATOM 1497 N N . THR A 1 192 ? 20.973 -4.167 -12.186 1.00 69.12 192 THR A N 1
ATOM 1498 C CA . THR A 1 192 ? 21.979 -5.180 -12.531 1.00 69.12 192 THR A CA 1
ATOM 1499 C C . THR A 1 192 ? 23.377 -4.609 -12.314 1.00 69.12 192 THR A C 1
ATOM 1501 O O . THR A 1 192 ? 23.752 -3.608 -12.925 1.00 69.12 192 THR A O 1
ATOM 1504 N N . LYS A 1 193 ? 24.179 -5.236 -11.440 1.00 71.44 193 LYS A N 1
ATOM 1505 C CA . LYS A 1 193 ? 25.547 -4.783 -11.094 1.00 71.44 193 LYS A CA 1
ATOM 1506 C C . LYS A 1 193 ? 25.607 -3.303 -10.662 1.00 71.44 193 LYS A C 1
ATOM 1508 O O . LYS A 1 193 ? 26.519 -2.573 -11.043 1.00 71.44 193 LYS A O 1
ATOM 1513 N N . GLY A 1 194 ? 24.613 -2.851 -9.894 1.00 71.44 194 GLY A N 1
ATOM 1514 C CA . GLY A 1 194 ? 24.546 -1.480 -9.372 1.00 71.44 194 GLY A CA 1
ATOM 1515 C C . GLY A 1 194 ? 24.098 -0.415 -10.380 1.00 71.44 194 GLY A C 1
ATOM 1516 O O . GLY A 1 194 ? 24.174 0.771 -10.070 1.00 71.44 194 GLY A O 1
ATOM 1517 N N . ARG A 1 195 ? 23.641 -0.800 -11.580 1.00 70.75 195 ARG A N 1
ATOM 1518 C CA . ARG A 1 195 ? 23.031 0.117 -12.555 1.00 70.75 195 ARG A CA 1
ATOM 1519 C C . ARG A 1 195 ? 21.656 -0.385 -12.970 1.00 70.75 195 ARG A C 1
ATOM 1521 O O . ARG A 1 195 ? 21.502 -1.568 -13.260 1.00 70.75 195 ARG A O 1
ATOM 1528 N N . TYR A 1 196 ? 20.687 0.519 -13.035 1.00 73.00 196 TYR A N 1
ATOM 1529 C CA . TYR A 1 196 ? 19.375 0.218 -13.595 1.00 73.00 196 TYR A CA 1
ATOM 1530 C C . TYR A 1 196 ? 19.468 0.085 -15.115 1.00 73.00 196 TYR A C 1
ATOM 1532 O O . TYR A 1 196 ? 20.042 0.946 -15.786 1.00 73.00 196 TYR A O 1
ATOM 1540 N N . GLN A 1 197 ? 18.939 -1.013 -15.645 1.00 76.94 197 GLN A N 1
ATOM 1541 C CA . GLN A 1 197 ? 18.838 -1.275 -17.076 1.00 76.94 197 GLN A CA 1
ATOM 1542 C C . GLN A 1 197 ? 17.400 -1.653 -17.407 1.00 76.94 197 GLN A C 1
ATOM 1544 O O . GLN A 1 197 ? 16.829 -2.532 -16.762 1.00 76.94 197 GLN A O 1
ATOM 1549 N N . SER A 1 198 ? 16.836 -1.006 -18.425 1.00 77.44 198 SER A N 1
ATOM 1550 C CA . SER A 1 198 ? 15.511 -1.361 -18.921 1.00 77.44 198 SER A CA 1
ATOM 1551 C C . SER A 1 198 ? 15.559 -2.746 -19.566 1.00 77.44 198 SER A C 1
ATOM 1553 O O . SER A 1 198 ? 16.397 -3.007 -20.433 1.00 77.44 198 SER A O 1
ATOM 1555 N N . SER A 1 199 ? 14.682 -3.640 -19.124 1.00 77.25 199 SER A N 1
ATOM 1556 C CA . SER A 1 199 ? 14.561 -5.005 -19.626 1.00 77.25 199 SER A CA 1
ATOM 1557 C C . SER A 1 199 ? 13.091 -5.396 -19.746 1.00 77.25 199 SER A C 1
ATOM 1559 O O . SER A 1 199 ? 12.245 -4.904 -18.999 1.00 77.25 199 SER A O 1
ATOM 1561 N N . ASN A 1 200 ? 12.780 -6.297 -20.679 1.00 82.56 200 ASN A N 1
ATOM 1562 C CA . ASN A 1 200 ? 11.443 -6.871 -20.784 1.00 82.56 200 ASN A CA 1
ATOM 1563 C C . ASN A 1 200 ? 11.277 -7.952 -19.720 1.00 82.56 200 ASN A C 1
ATOM 1565 O O . ASN A 1 200 ? 11.886 -9.020 -19.794 1.00 82.56 200 ASN A O 1
ATOM 1569 N N . VAL A 1 201 ? 10.422 -7.673 -18.748 1.00 84.50 201 VAL A N 1
ATOM 1570 C CA . VAL A 1 201 ? 10.130 -8.561 -17.632 1.00 84.50 201 VAL A CA 1
ATOM 1571 C C . VAL A 1 201 ? 8.756 -9.169 -17.825 1.00 84.50 201 VAL A C 1
ATOM 1573 O O . VAL A 1 201 ? 7.795 -8.470 -18.144 1.00 84.50 201 VAL A O 1
ATOM 1576 N N . MET A 1 202 ? 8.661 -10.482 -17.616 1.00 88.75 202 MET A N 1
ATOM 1577 C CA . MET A 1 202 ? 7.369 -11.146 -17.537 1.00 88.75 202 MET A CA 1
ATOM 1578 C C . MET A 1 202 ? 6.660 -10.716 -16.251 1.00 88.75 202 MET A C 1
ATOM 1580 O O . MET A 1 202 ? 7.170 -10.934 -15.149 1.00 88.75 202 MET A O 1
ATOM 1584 N N . THR A 1 203 ? 5.477 -10.136 -16.397 1.00 92.88 203 THR A N 1
ATOM 1585 C CA . THR A 1 203 ? 4.572 -9.830 -15.297 1.00 92.88 203 THR A CA 1
ATOM 1586 C C . THR A 1 203 ? 3.419 -10.803 -15.249 1.00 92.88 203 THR A C 1
ATOM 1588 O O . THR A 1 203 ? 2.916 -11.261 -16.275 1.00 92.88 203 THR A O 1
ATOM 1591 N N . ILE A 1 204 ? 2.958 -11.057 -14.032 1.00 95.19 204 ILE A N 1
ATOM 1592 C CA . ILE A 1 204 ? 1.641 -11.621 -13.770 1.00 95.19 204 ILE A CA 1
ATOM 1593 C C . ILE A 1 204 ? 0.750 -10.548 -13.151 1.00 95.19 204 ILE A C 1
ATOM 1595 O O . ILE A 1 204 ? 1.217 -9.703 -12.381 1.00 95.19 204 ILE A O 1
ATOM 1599 N N . ASP A 1 205 ? -0.535 -10.562 -13.487 1.00 94.31 205 ASP A N 1
ATOM 1600 C CA . ASP A 1 205 ? -1.480 -9.642 -12.871 1.00 94.31 205 ASP A CA 1
ATOM 1601 C C . ASP A 1 205 ? -1.653 -9.948 -11.374 1.00 94.31 205 ASP A C 1
ATOM 1603 O O . ASP A 1 205 ? -1.610 -11.101 -10.923 1.00 94.31 205 ASP A O 1
ATOM 1607 N N . LEU A 1 206 ? -1.857 -8.893 -10.588 1.00 94.75 206 LEU A N 1
ATOM 1608 C CA . LEU A 1 206 ? -1.938 -8.984 -9.134 1.00 94.75 206 LEU A CA 1
ATOM 1609 C C . LEU A 1 206 ? -3.071 -9.901 -8.646 1.00 94.75 206 LEU A C 1
ATOM 1611 O O . LEU A 1 206 ? -2.913 -10.580 -7.633 1.00 94.75 206 LEU A O 1
ATOM 1615 N N . VAL A 1 207 ? -4.202 -9.973 -9.349 1.00 94.06 207 VAL A N 1
ATOM 1616 C CA . VAL A 1 207 ? -5.316 -10.844 -8.943 1.00 94.06 207 VAL A CA 1
ATOM 1617 C C . VAL A 1 207 ? -4.931 -12.311 -9.104 1.00 94.06 207 VAL A C 1
ATOM 1619 O O . VAL A 1 207 ? -5.143 -13.109 -8.185 1.00 94.06 207 VAL A O 1
ATOM 1622 N N . THR A 1 208 ? -4.336 -12.679 -10.235 1.00 95.56 208 THR A N 1
ATOM 1623 C CA . THR A 1 208 ? -3.846 -14.036 -10.483 1.00 95.56 208 THR A CA 1
ATOM 1624 C C . THR A 1 208 ? -2.740 -14.398 -9.499 1.00 95.56 208 THR A C 1
ATOM 1626 O O . THR A 1 208 ? -2.793 -15.475 -8.903 1.00 95.56 208 THR A O 1
ATOM 1629 N N . PHE A 1 209 ? -1.791 -13.493 -9.241 1.00 96.94 209 PHE A N 1
ATOM 1630 C CA . PHE A 1 209 ? -0.754 -13.709 -8.231 1.00 96.94 209 PHE A CA 1
ATOM 1631 C C . PHE A 1 209 ? -1.360 -14.050 -6.860 1.00 96.94 209 PHE A C 1
ATOM 1633 O O . PHE A 1 209 ? -1.042 -15.085 -6.266 1.00 96.94 209 PHE A O 1
ATOM 1640 N N . LEU A 1 210 ? -2.303 -13.232 -6.385 1.00 96.12 210 LEU A N 1
ATOM 1641 C CA . LEU A 1 210 ? -2.915 -13.414 -5.069 1.00 96.12 210 LEU A CA 1
ATOM 1642 C C . LEU A 1 210 ? -3.797 -14.667 -4.986 1.00 96.12 210 LEU A C 1
ATOM 1644 O O . LEU A 1 210 ? -3.771 -15.370 -3.978 1.00 96.12 210 LEU A O 1
ATOM 1648 N N . THR A 1 211 ? -4.551 -14.984 -6.039 1.00 93.62 211 THR A N 1
ATOM 1649 C CA . THR A 1 211 ? -5.538 -16.081 -6.011 1.00 93.62 211 THR A CA 1
ATOM 1650 C C . THR A 1 211 ? -4.984 -17.436 -6.434 1.00 93.62 211 THR A C 1
ATOM 1652 O O . THR A 1 211 ? -5.518 -18.458 -6.012 1.00 93.62 211 THR A O 1
ATOM 1655 N N . LYS A 1 212 ? -3.941 -17.478 -7.269 1.00 95.19 212 LYS A N 1
ATOM 1656 C CA . LYS A 1 212 ? -3.397 -18.728 -7.825 1.00 95.19 212 LYS A CA 1
ATOM 1657 C C . LYS A 1 212 ? -2.025 -19.091 -7.275 1.00 95.19 212 LYS A C 1
ATOM 1659 O O . LYS A 1 212 ? -1.734 -20.277 -7.163 1.00 95.19 212 LYS A O 1
ATOM 1664 N N . MET A 1 213 ? -1.192 -18.109 -6.930 1.00 97.12 213 MET A N 1
ATOM 1665 C CA . MET A 1 213 ? 0.180 -18.368 -6.470 1.00 97.12 213 MET A CA 1
ATOM 1666 C C . MET A 1 213 ? 0.309 -18.270 -4.952 1.00 97.12 213 MET A C 1
ATOM 1668 O O . MET A 1 213 ? 0.829 -19.186 -4.310 1.00 97.12 213 MET A O 1
ATOM 1672 N N . VAL A 1 214 ? -0.177 -17.165 -4.384 1.00 97.50 214 VAL A N 1
ATOM 1673 C CA . VAL A 1 214 ? -0.238 -16.954 -2.932 1.00 97.50 214 VAL A CA 1
ATOM 1674 C C . VAL A 1 214 ? -1.386 -17.764 -2.330 1.00 97.50 214 VAL A C 1
ATOM 1676 O O . VAL A 1 214 ? -1.190 -18.443 -1.326 1.00 97.50 214 VAL A O 1
ATOM 1679 N N . ASN A 1 215 ? -2.548 -17.742 -2.991 1.00 96.31 215 ASN A N 1
ATOM 1680 C CA . ASN A 1 215 ? -3.780 -18.406 -2.569 1.00 96.31 215 ASN A CA 1
ATOM 1681 C C . ASN A 1 215 ? -4.263 -17.945 -1.178 1.00 96.31 215 ASN A C 1
ATOM 1683 O O . ASN A 1 215 ? -4.636 -18.750 -0.328 1.00 96.31 215 ASN A O 1
ATOM 1687 N N . GLU A 1 216 ? -4.250 -16.628 -0.955 1.00 95.88 216 GLU A N 1
ATOM 1688 C CA . GLU A 1 216 ? -4.770 -15.989 0.259 1.00 95.88 216 GLU A CA 1
ATOM 1689 C C . GLU A 1 216 ? -5.792 -14.915 -0.122 1.00 95.88 216 GLU A C 1
ATOM 1691 O O . GLU A 1 216 ? -5.532 -14.047 -0.954 1.00 95.88 216 GLU A O 1
ATOM 1696 N N . SER A 1 217 ? -6.965 -14.947 0.510 1.00 93.31 217 SER A N 1
ATOM 1697 C CA . SER A 1 217 ? -8.045 -13.987 0.244 1.00 93.31 217 SER A CA 1
ATOM 1698 C C . SER A 1 217 ? -8.101 -12.843 1.264 1.00 93.31 217 SER A C 1
ATOM 1700 O O . SER A 1 217 ? -8.866 -11.896 1.100 1.00 93.31 217 SER A O 1
ATOM 1702 N N . MET A 1 218 ? -7.343 -12.941 2.357 1.00 96.12 218 MET A N 1
ATOM 1703 C CA . MET A 1 218 ? -7.258 -11.935 3.415 1.00 96.12 218 MET A CA 1
ATOM 1704 C C . MET A 1 218 ? -5.802 -11.509 3.541 1.00 96.12 218 MET A C 1
ATOM 1706 O O . MET A 1 218 ? -4.972 -12.277 4.011 1.00 96.12 218 MET A O 1
ATOM 1710 N N . ILE A 1 219 ? -5.510 -10.291 3.103 1.00 98.25 219 ILE A N 1
ATOM 1711 C CA . ILE A 1 219 ? -4.169 -9.724 3.053 1.00 98.25 219 ILE A CA 1
ATOM 1712 C C . ILE A 1 219 ? -4.128 -8.548 4.015 1.00 98.25 219 ILE A C 1
ATOM 1714 O O . ILE A 1 219 ? -4.884 -7.579 3.903 1.00 98.25 219 ILE A O 1
ATOM 1718 N N . ASP A 1 220 ? -3.249 -8.640 4.996 1.00 98.56 220 ASP A N 1
ATOM 1719 C CA . ASP A 1 220 ? -3.164 -7.650 6.057 1.00 98.56 220 ASP A CA 1
ATOM 1720 C C . ASP A 1 220 ? -2.323 -6.451 5.639 1.00 98.56 220 ASP A C 1
ATOM 1722 O O . ASP A 1 220 ? -2.670 -5.315 5.968 1.00 98.56 220 ASP A O 1
ATOM 1726 N N . LEU A 1 221 ? -1.259 -6.704 4.878 1.00 98.69 221 LEU A N 1
ATOM 1727 C CA . LEU A 1 221 ? -0.309 -5.696 4.440 1.00 98.69 221 LEU A CA 1
ATOM 1728 C C . LEU A 1 221 ? 0.242 -6.032 3.055 1.00 98.69 221 LEU A C 1
ATOM 1730 O O . LEU A 1 221 ? 0.712 -7.146 2.833 1.00 98.69 221 LEU A O 1
ATOM 1734 N N . ILE A 1 222 ? 0.235 -5.047 2.159 1.00 98.50 222 ILE A N 1
ATOM 1735 C CA . ILE A 1 222 ? 1.050 -5.058 0.942 1.00 98.50 222 ILE A CA 1
ATOM 1736 C C . ILE A 1 222 ? 2.130 -3.981 1.072 1.00 98.50 222 ILE A C 1
ATOM 1738 O O . ILE A 1 222 ? 1.832 -2.833 1.404 1.00 98.50 222 ILE A O 1
ATOM 1742 N N . LEU A 1 223 ? 3.380 -4.355 0.833 1.00 98.25 223 LEU A N 1
ATOM 1743 C CA . LEU A 1 223 ? 4.521 -3.463 0.670 1.00 98.25 223 LEU A CA 1
ATOM 1744 C C . LEU A 1 223 ? 4.830 -3.401 -0.827 1.00 98.25 223 LEU A C 1
ATOM 1746 O O . LEU A 1 223 ? 5.048 -4.449 -1.427 1.00 98.25 223 LEU A O 1
ATOM 1750 N N . MET A 1 224 ? 4.773 -2.216 -1.432 1.00 95.88 224 MET A N 1
ATOM 1751 C CA . MET A 1 224 ? 4.946 -2.029 -2.875 1.00 95.88 224 MET A CA 1
ATOM 1752 C C . MET A 1 224 ? 6.104 -1.084 -3.156 1.00 95.88 224 MET A C 1
ATOM 1754 O O . MET A 1 224 ? 6.064 0.075 -2.734 1.00 95.88 224 MET A O 1
ATOM 1758 N N . ASP A 1 225 ? 7.086 -1.625 -3.859 1.00 92.06 225 ASP A N 1
ATOM 1759 C CA . ASP A 1 225 ? 8.262 -0.957 -4.402 1.00 92.06 225 ASP A CA 1
ATOM 1760 C C . ASP A 1 225 ? 8.632 -1.653 -5.726 1.00 92.06 225 ASP A C 1
ATOM 1762 O O . ASP A 1 225 ? 9.617 -2.371 -5.861 1.00 92.06 225 ASP A O 1
ATOM 1766 N N . ASN A 1 226 ? 7.720 -1.571 -6.688 1.00 85.62 226 ASN A N 1
ATOM 1767 C CA . ASN A 1 226 ? 7.716 -2.321 -7.938 1.00 85.62 226 ASN A CA 1
ATOM 1768 C C . ASN A 1 226 ? 7.963 -1.416 -9.155 1.00 85.62 226 ASN A C 1
ATOM 1770 O O . ASN A 1 226 ? 7.445 -1.667 -10.248 1.00 85.62 226 ASN A O 1
ATOM 1774 N N . GLU A 1 227 ? 8.801 -0.396 -8.944 1.00 84.81 227 GLU A N 1
ATOM 1775 C CA . GLU A 1 227 ? 9.475 0.416 -9.963 1.00 84.81 227 GLU A CA 1
ATOM 1776 C C . GLU A 1 227 ? 8.513 0.980 -11.033 1.00 84.81 227 GLU A C 1
ATOM 1778 O O . GLU A 1 227 ? 8.800 0.981 -12.232 1.00 84.81 227 GLU A O 1
ATOM 1783 N N . GLY A 1 228 ? 7.339 1.464 -10.605 1.00 81.12 228 GLY A N 1
ATOM 1784 C CA . GLY A 1 228 ? 6.368 2.185 -11.441 1.00 81.12 228 GLY A CA 1
ATOM 1785 C C . GLY A 1 228 ? 4.992 1.522 -11.567 1.00 81.12 228 GLY A C 1
ATOM 1786 O O . GLY A 1 228 ? 4.021 2.199 -11.926 1.00 81.12 228 GLY A O 1
ATOM 1787 N N . ALA A 1 229 ? 4.865 0.229 -11.246 1.00 87.44 229 ALA A N 1
ATOM 1788 C CA . ALA A 1 229 ? 3.585 -0.489 -11.293 1.00 87.44 229 ALA A CA 1
ATOM 1789 C C . ALA A 1 229 ? 2.582 -0.032 -10.209 1.00 87.44 229 ALA A C 1
AT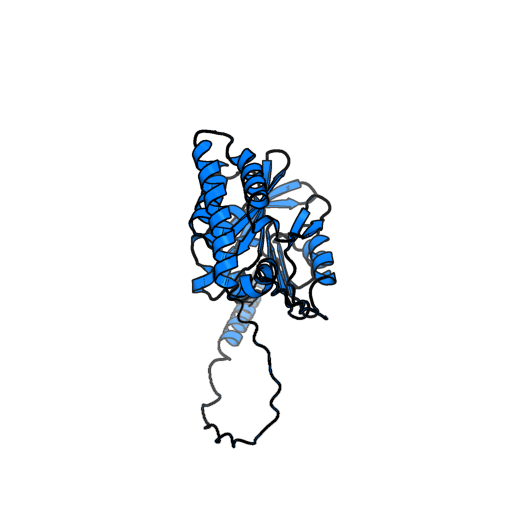OM 1791 O O . ALA A 1 229 ? 1.399 -0.389 -10.258 1.00 87.44 229 ALA A O 1
ATOM 1792 N N . GLU A 1 230 ? 3.021 0.776 -9.238 1.00 91.12 230 GLU A N 1
ATOM 1793 C CA . GLU A 1 230 ? 2.207 1.244 -8.113 1.00 91.12 230 GLU A CA 1
ATOM 1794 C C . GLU A 1 230 ? 1.023 2.095 -8.577 1.00 91.12 230 GLU A C 1
ATOM 1796 O O . GLU A 1 230 ? -0.054 2.010 -7.986 1.00 91.12 230 GLU A O 1
ATOM 1801 N N . TYR A 1 231 ? 1.193 2.876 -9.651 1.00 89.94 231 TYR A N 1
ATOM 1802 C CA . TYR A 1 231 ? 0.143 3.735 -10.211 1.00 89.94 231 TYR A CA 1
ATOM 1803 C C . TYR A 1 231 ? -1.103 2.922 -10.584 1.00 89.94 231 TYR A C 1
ATOM 1805 O O . TYR A 1 231 ? -2.210 3.228 -10.132 1.00 89.94 231 TYR A O 1
ATOM 1813 N N . ASP A 1 232 ? -0.919 1.846 -11.347 1.00 89.88 232 ASP A N 1
ATOM 1814 C CA . ASP A 1 232 ? -2.019 0.980 -11.761 1.00 89.88 232 ASP A CA 1
ATOM 1815 C C . ASP A 1 232 ? -2.538 0.114 -10.611 1.00 89.88 232 ASP A C 1
ATOM 1817 O O . ASP A 1 232 ? -3.750 -0.028 -10.435 1.00 89.88 232 ASP A O 1
ATOM 1821 N N . ILE A 1 233 ? -1.639 -0.464 -9.809 1.00 91.75 233 ILE A N 1
ATOM 1822 C CA . ILE A 1 233 ? -2.030 -1.374 -8.727 1.00 91.75 233 ILE A CA 1
ATOM 1823 C C . ILE A 1 233 ? -2.853 -0.645 -7.663 1.00 91.75 233 ILE A C 1
ATOM 1825 O O . ILE A 1 233 ? -3.876 -1.172 -7.211 1.00 91.75 233 ILE A O 1
ATOM 1829 N N . VAL A 1 234 ? -2.451 0.568 -7.272 1.00 93.56 234 VAL A N 1
ATOM 1830 C CA . VAL A 1 234 ? -3.218 1.357 -6.303 1.00 93.56 234 VAL A CA 1
ATOM 1831 C C . VAL A 1 234 ? -4.595 1.677 -6.866 1.00 93.56 234 VAL A C 1
ATOM 1833 O O . VAL A 1 234 ? -5.579 1.478 -6.157 1.00 93.56 234 VAL A O 1
ATOM 1836 N N . GLN A 1 235 ? -4.701 2.080 -8.134 1.00 92.06 235 GLN A N 1
ATOM 1837 C CA . GLN A 1 235 ? -5.996 2.352 -8.757 1.00 92.06 235 GLN A CA 1
ATOM 1838 C C . GLN A 1 235 ? -6.915 1.113 -8.766 1.00 92.06 235 GLN A C 1
ATOM 1840 O O . GLN A 1 235 ? -8.070 1.202 -8.331 1.00 92.06 235 GLN A O 1
ATOM 1845 N N . LEU A 1 236 ? -6.392 -0.053 -9.166 1.00 90.94 236 LEU A N 1
ATOM 1846 C CA . LEU A 1 236 ? -7.127 -1.326 -9.159 1.00 90.94 236 LEU A CA 1
ATOM 1847 C C . LEU A 1 236 ? -7.678 -1.675 -7.767 1.00 90.94 236 LEU A C 1
ATOM 1849 O O . LEU A 1 236 ? -8.797 -2.184 -7.620 1.00 90.94 236 LEU A O 1
ATOM 1853 N N . LEU A 1 237 ? -6.873 -1.423 -6.736 1.00 90.38 237 LEU A N 1
ATOM 1854 C CA . LEU A 1 237 ? -7.166 -1.770 -5.352 1.00 90.38 237 LEU A CA 1
ATOM 1855 C C . LEU A 1 237 ? -8.175 -0.803 -4.719 1.00 90.38 237 LEU A C 1
ATOM 1857 O O . LEU A 1 237 ? -9.159 -1.235 -4.099 1.00 90.38 237 LEU A O 1
ATOM 1861 N N . THR A 1 238 ? -7.963 0.502 -4.884 1.00 91.44 238 THR A N 1
ATOM 1862 C CA . THR A 1 238 ? -8.714 1.528 -4.155 1.00 91.44 238 THR A CA 1
ATOM 1863 C C . THR A 1 238 ? -9.995 1.955 -4.869 1.00 91.44 238 THR A C 1
ATOM 1865 O O . THR A 1 238 ? -11.010 2.166 -4.195 1.00 91.44 238 THR A O 1
ATOM 1868 N N . VAL A 1 239 ? -9.992 2.012 -6.205 1.00 89.50 239 VAL A N 1
ATOM 1869 C CA . VAL A 1 239 ? -11.093 2.562 -7.013 1.00 89.50 239 VAL A CA 1
ATOM 1870 C C . VAL A 1 239 ? -11.941 1.455 -7.639 1.00 89.50 239 VAL A C 1
ATOM 1872 O O . VAL A 1 239 ? -13.143 1.380 -7.375 1.00 89.50 239 VAL A O 1
ATOM 1875 N N . ASP A 1 240 ? -11.327 0.545 -8.395 1.00 85.62 240 ASP A N 1
ATOM 1876 C CA . ASP A 1 240 ? -12.043 -0.290 -9.377 1.00 85.62 240 ASP A CA 1
ATOM 1877 C C . ASP A 1 240 ? -12.803 -1.491 -8.780 1.00 85.62 240 ASP A C 1
ATOM 1879 O O . ASP A 1 240 ? -13.509 -2.218 -9.485 1.00 85.62 240 ASP A O 1
ATOM 1883 N N . LYS A 1 241 ? -12.679 -1.715 -7.464 1.00 82.38 241 LYS A N 1
ATOM 1884 C CA . LYS A 1 241 ? -13.307 -2.828 -6.720 1.00 82.38 241 LYS A CA 1
ATOM 1885 C C . LYS A 1 241 ? -13.028 -4.214 -7.314 1.00 82.38 241 LYS A C 1
ATOM 1887 O O . LYS A 1 241 ? -13.784 -5.152 -7.064 1.00 82.38 241 LYS A O 1
ATOM 1892 N N . VAL A 1 242 ? -11.944 -4.373 -8.074 1.00 86.81 242 VAL A N 1
ATOM 1893 C CA . VAL A 1 242 ? -11.583 -5.652 -8.706 1.00 86.81 242 VAL A CA 1
ATOM 1894 C C . VAL A 1 242 ? -11.439 -6.744 -7.644 1.00 86.81 242 VAL A C 1
ATOM 1896 O O . VAL A 1 242 ? -12.027 -7.811 -7.758 1.00 86.81 242 VAL A O 1
ATOM 1899 N N . PHE A 1 243 ? -10.774 -6.425 -6.539 1.00 87.69 243 PHE A N 1
ATOM 1900 C CA . PHE A 1 243 ? -10.543 -7.328 -5.413 1.00 87.69 243 PHE A CA 1
ATOM 1901 C C . PHE A 1 243 ? -11.844 -7.847 -4.782 1.00 87.69 243 PHE A C 1
ATOM 1903 O O . PHE A 1 243 ? -11.929 -9.031 -4.462 1.00 87.69 243 PHE A O 1
ATOM 1910 N N . ASP A 1 244 ? -12.886 -7.008 -4.695 1.00 85.69 244 ASP A N 1
ATOM 1911 C CA . ASP A 1 244 ? -14.186 -7.407 -4.138 1.00 85.69 244 ASP A CA 1
ATOM 1912 C C . ASP A 1 244 ? -14.834 -8.504 -4.996 1.00 85.69 244 ASP A C 1
ATOM 1914 O O . ASP A 1 244 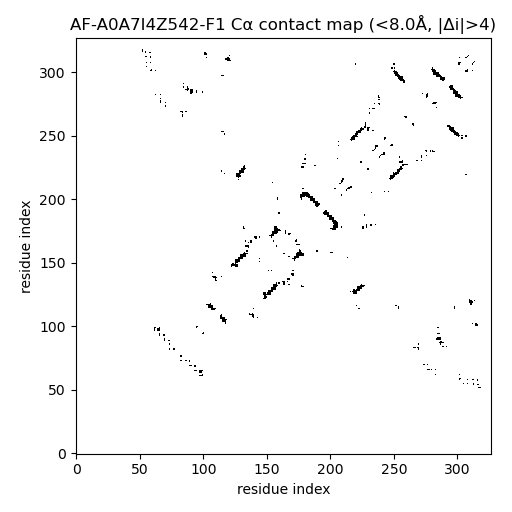? -15.384 -9.465 -4.460 1.00 85.69 244 ASP A O 1
ATOM 1918 N N . LYS A 1 245 ? -14.711 -8.404 -6.330 1.00 87.81 245 LYS A N 1
ATOM 1919 C CA . LYS A 1 245 ? -15.233 -9.407 -7.277 1.00 87.81 245 LYS A CA 1
ATOM 1920 C C . LYS A 1 245 ? -14.532 -10.762 -7.146 1.00 87.81 245 LYS A C 1
ATOM 1922 O O . LYS A 1 245 ? -15.126 -11.783 -7.473 1.00 87.81 245 LYS A O 1
ATOM 1927 N N . HIS A 1 246 ? -13.297 -10.770 -6.648 1.00 90.50 246 HIS A N 1
ATOM 1928 C CA . HIS A 1 246 ? -12.497 -11.976 -6.427 1.00 90.50 246 HIS A CA 1
ATOM 1929 C C . HIS A 1 246 ? -12.473 -12.426 -4.958 1.00 90.50 246 HIS A C 1
ATOM 1931 O O . HIS A 1 246 ? -11.739 -13.348 -4.612 1.00 90.50 246 HIS A O 1
ATOM 1937 N N . GLY A 1 247 ? -13.268 -11.797 -4.083 1.00 92.38 247 GLY A N 1
ATOM 1938 C CA . GLY A 1 247 ? -13.320 -12.136 -2.659 1.00 92.38 247 GLY A CA 1
ATOM 1939 C C . GLY A 1 247 ? -12.029 -11.826 -1.894 1.00 92.38 247 GLY A C 1
ATOM 1940 O O . GLY A 1 247 ? -11.812 -12.386 -0.819 1.00 92.38 247 GLY A O 1
ATOM 1941 N N . ILE A 1 248 ? -11.179 -10.949 -2.433 1.00 94.88 248 ILE A N 1
ATOM 1942 C CA . ILE A 1 248 ? -9.903 -10.555 -1.838 1.00 94.88 248 ILE A CA 1
ATOM 1943 C C . ILE A 1 248 ? -10.113 -9.301 -0.990 1.00 94.88 248 ILE A C 1
ATOM 1945 O O . ILE A 1 248 ? -10.699 -8.315 -1.434 1.00 94.88 248 ILE A O 1
ATOM 1949 N N . VAL A 1 249 ? -9.590 -9.310 0.231 1.00 96.31 249 VAL A N 1
ATOM 1950 C CA . VAL A 1 249 ? -9.597 -8.161 1.135 1.00 96.31 249 VAL A CA 1
ATOM 1951 C C . VAL A 1 249 ? -8.161 -7.777 1.451 1.00 96.31 249 VAL A C 1
ATOM 1953 O O . VAL A 1 249 ? -7.431 -8.580 2.020 1.00 96.31 249 VAL A O 1
ATOM 1956 N N . VAL A 1 250 ? -7.788 -6.534 1.147 1.00 97.62 250 VAL A N 1
ATOM 1957 C CA . VAL A 1 250 ? -6.511 -5.932 1.557 1.00 97.62 250 VAL A CA 1
ATOM 1958 C C . VAL A 1 250 ? -6.775 -4.875 2.627 1.00 97.62 250 VAL A C 1
ATOM 1960 O O . VAL A 1 250 ? -7.665 -4.042 2.437 1.00 97.62 250 VAL A O 1
ATOM 1963 N N . CYS A 1 251 ? -6.039 -4.899 3.743 1.00 98.25 251 CYS A N 1
ATOM 1964 C CA . CYS A 1 251 ? -6.241 -3.945 4.840 1.00 98.25 251 CYS A CA 1
ATOM 1965 C C . CYS A 1 251 ? -5.318 -2.740 4.826 1.00 98.25 251 CYS A C 1
ATOM 1967 O O . CYS A 1 251 ? -5.790 -1.628 5.068 1.00 98.25 251 CYS A O 1
ATOM 1969 N N . GLN A 1 252 ? -4.029 -2.952 4.591 1.00 98.56 252 GLN A N 1
ATOM 1970 C CA . GLN A 1 252 ? -3.023 -1.903 4.666 1.00 98.56 252 GLN A CA 1
ATOM 1971 C C . GLN A 1 252 ? -2.100 -2.000 3.458 1.00 98.56 252 GLN A C 1
ATOM 1973 O O . GLN A 1 252 ? -1.792 -3.098 2.995 1.00 98.56 252 GLN A O 1
ATOM 1978 N N . VAL A 1 253 ? -1.665 -0.854 2.944 1.00 98.38 253 VAL A N 1
ATOM 1979 C CA . VAL A 1 253 ? -0.755 -0.794 1.798 1.00 98.38 253 VAL A CA 1
ATOM 1980 C C . VAL A 1 253 ? 0.285 0.287 2.048 1.00 98.38 253 VAL A C 1
ATOM 1982 O O . VAL A 1 253 ? -0.082 1.418 2.350 1.00 98.38 253 VAL A O 1
ATOM 1985 N N . ASN A 1 254 ? 1.565 -0.045 1.910 1.00 98.12 254 ASN A N 1
ATOM 1986 C CA . ASN A 1 254 ? 2.623 0.941 1.703 1.00 98.12 254 ASN A CA 1
ATOM 1987 C C . ASN A 1 254 ? 2.958 0.949 0.219 1.00 98.12 254 ASN A C 1
ATOM 1989 O O . ASN A 1 254 ? 3.216 -0.115 -0.336 1.00 98.12 254 ASN A O 1
ATOM 1993 N N . ALA A 1 255 ? 2.950 2.125 -0.398 1.00 96.38 255 ALA A N 1
ATOM 1994 C CA . ALA A 1 255 ? 3.297 2.299 -1.799 1.00 96.38 255 ALA A CA 1
ATOM 1995 C C . ALA A 1 255 ? 4.402 3.342 -1.950 1.00 96.38 255 ALA A C 1
ATOM 1997 O O . ALA A 1 255 ? 4.243 4.463 -1.456 1.00 96.38 255 ALA A O 1
ATOM 1998 N N . GLU A 1 256 ? 5.474 2.982 -2.648 1.00 93.88 256 GLU A N 1
ATOM 1999 C CA . GLU A 1 256 ? 6.481 3.906 -3.158 1.00 93.88 256 GLU A CA 1
ATOM 2000 C C . GLU A 1 256 ? 6.145 4.303 -4.596 1.00 93.88 256 GLU A C 1
ATOM 2002 O O . GLU A 1 256 ? 6.383 3.570 -5.547 1.00 93.88 256 GLU A O 1
ATOM 2007 N N . PHE A 1 257 ? 5.585 5.492 -4.781 1.00 91.56 257 PHE A N 1
ATOM 2008 C CA . PHE A 1 257 ? 5.391 6.030 -6.118 1.00 91.56 257 PHE A CA 1
ATOM 2009 C C . PHE A 1 257 ? 6.696 6.631 -6.617 1.00 91.56 257 PHE A C 1
ATOM 2011 O O . PHE A 1 257 ? 7.145 7.685 -6.146 1.00 91.56 257 PHE A O 1
ATOM 2018 N N . HIS A 1 258 ? 7.253 5.961 -7.615 1.00 87.75 258 HIS A N 1
ATOM 2019 C CA . HIS A 1 258 ? 8.395 6.425 -8.375 1.00 87.75 258 HIS A CA 1
ATOM 2020 C C . HIS A 1 258 ? 8.074 7.713 -9.150 1.00 87.75 258 HIS A C 1
ATOM 2022 O O . HIS A 1 258 ? 6.907 7.967 -9.494 1.00 87.75 258 HIS A O 1
ATOM 2028 N N . PRO A 1 259 ? 9.098 8.537 -9.456 1.00 84.94 259 PRO A N 1
ATOM 2029 C CA . PRO A 1 259 ? 8.939 9.680 -10.341 1.00 84.94 259 PRO A CA 1
ATOM 2030 C C . PRO A 1 259 ? 8.288 9.241 -11.657 1.00 84.94 259 PRO A C 1
ATOM 2032 O O . PRO A 1 259 ? 8.686 8.203 -12.191 1.00 84.94 259 PRO A O 1
ATOM 2035 N N . PRO A 1 260 ? 7.333 10.014 -12.197 1.00 81.19 260 PRO A N 1
ATOM 2036 C CA . PRO A 1 260 ? 6.617 9.634 -13.403 1.00 81.19 260 PRO A CA 1
ATOM 2037 C C . PRO A 1 260 ? 7.567 9.315 -14.563 1.00 81.19 260 PRO A C 1
ATOM 2039 O O . PRO A 1 260 ? 8.462 10.104 -14.882 1.00 81.19 260 PRO A O 1
ATOM 2042 N N . ARG A 1 261 ? 7.362 8.161 -15.199 1.00 75.56 261 ARG A N 1
ATOM 2043 C CA . ARG A 1 261 ? 8.082 7.707 -16.401 1.00 75.56 261 ARG A CA 1
ATOM 2044 C C . ARG A 1 261 ? 7.076 7.250 -17.459 1.00 75.56 261 ARG A C 1
ATOM 2046 O O . ARG A 1 261 ? 5.891 7.123 -17.178 1.00 75.56 261 ARG A O 1
ATOM 2053 N N . ASN A 1 262 ? 7.535 7.006 -18.688 1.00 69.94 262 ASN A N 1
ATOM 2054 C CA . ASN A 1 262 ? 6.739 6.339 -19.732 1.00 69.94 262 ASN A CA 1
ATOM 2055 C C . ASN A 1 262 ? 5.347 6.963 -19.979 1.00 69.94 262 ASN A C 1
ATOM 2057 O O . ASN A 1 262 ? 4.350 6.259 -20.102 1.00 69.94 262 ASN A O 1
ATOM 2061 N N . GLY A 1 263 ? 5.271 8.298 -20.034 1.00 68.44 263 GLY A N 1
ATOM 2062 C CA . GLY A 1 263 ? 4.021 9.032 -20.277 1.00 68.44 263 GLY A CA 1
ATOM 2063 C C . GLY A 1 263 ? 3.178 9.317 -19.029 1.00 68.44 263 GLY A C 1
ATOM 2064 O O . GLY A 1 263 ? 2.190 10.038 -19.137 1.00 68.44 263 GLY A O 1
ATOM 2065 N N . GLN A 1 264 ? 3.579 8.822 -17.854 1.00 79.31 264 GLN A N 1
ATOM 2066 C CA . GLN A 1 264 ? 3.001 9.235 -16.577 1.00 79.31 264 GLN A CA 1
ATOM 2067 C C . GLN A 1 264 ? 3.361 10.690 -16.255 1.00 79.31 264 GLN A C 1
ATOM 2069 O O . GLN A 1 264 ? 4.391 11.229 -16.671 1.00 79.31 264 GLN A O 1
ATOM 2074 N N . SER A 1 265 ? 2.547 11.302 -15.407 1.00 84.38 265 SER A N 1
ATOM 2075 C CA . SER A 1 265 ? 2.757 12.634 -14.864 1.00 84.38 265 SER A CA 1
ATOM 2076 C C . SER A 1 265 ? 2.439 12.687 -13.370 1.00 84.38 265 SER A C 1
ATOM 2078 O O . SER A 1 265 ? 1.705 11.867 -12.818 1.00 84.38 265 SER A O 1
ATOM 2080 N N . TYR A 1 266 ? 2.914 13.733 -12.695 1.00 87.12 266 TYR A N 1
ATOM 2081 C CA . TYR A 1 266 ? 2.496 14.007 -11.318 1.00 87.12 266 TYR A CA 1
ATOM 2082 C C . TYR A 1 266 ? 0.998 14.360 -11.205 1.00 87.12 266 TYR A C 1
ATOM 2084 O O . TYR A 1 266 ? 0.437 14.335 -10.107 1.00 87.12 266 TYR A O 1
ATOM 2092 N N . ILE A 1 267 ? 0.337 14.677 -12.327 1.00 86.25 267 ILE A N 1
ATOM 2093 C CA . ILE A 1 267 ? -1.120 14.840 -12.388 1.00 86.25 267 ILE A CA 1
ATOM 2094 C C . ILE A 1 267 ? -1.800 13.475 -12.253 1.00 86.25 267 ILE A C 1
ATOM 2096 O O . ILE A 1 267 ? -2.807 13.384 -11.555 1.00 86.25 267 ILE A O 1
ATOM 2100 N N . ASP A 1 268 ? -1.232 12.415 -12.832 1.00 87.56 268 ASP A N 1
ATOM 2101 C CA . ASP A 1 268 ? -1.768 11.055 -12.698 1.00 87.56 268 ASP A CA 1
ATOM 2102 C C . ASP A 1 268 ? -1.699 10.579 -11.249 1.00 87.56 268 ASP A C 1
ATOM 2104 O O . ASP A 1 268 ? -2.694 10.086 -10.719 1.00 87.56 268 ASP A O 1
ATOM 2108 N N . TYR A 1 269 ? -0.580 10.839 -10.564 1.00 90.19 269 TYR A N 1
ATOM 2109 C CA . TYR A 1 269 ? -0.460 10.605 -9.122 1.00 90.19 269 TYR A CA 1
ATOM 2110 C C . TYR A 1 269 ? -1.577 11.313 -8.337 1.00 90.19 269 TYR A C 1
ATOM 2112 O O . TYR A 1 269 ? -2.305 10.687 -7.563 1.00 90.19 269 TYR A O 1
ATOM 2120 N N . LEU A 1 270 ? -1.762 12.620 -8.563 1.00 91.19 270 LEU A N 1
ATOM 2121 C CA . LEU A 1 270 ? -2.819 13.389 -7.900 1.00 91.19 270 LEU A CA 1
ATOM 2122 C C . LEU A 1 270 ? -4.213 12.853 -8.217 1.00 91.19 270 LEU A C 1
ATOM 2124 O O . LEU A 1 270 ? -5.066 12.819 -7.330 1.00 91.19 270 LEU A O 1
ATOM 2128 N N . LYS A 1 271 ? -4.451 12.442 -9.463 1.00 92.19 271 LYS A N 1
ATOM 2129 C CA . LYS A 1 271 ? -5.718 11.865 -9.901 1.00 92.19 271 LYS A CA 1
ATOM 2130 C C . LYS A 1 271 ? -6.003 10.561 -9.161 1.00 92.19 271 LYS A C 1
ATOM 2132 O O . LYS A 1 271 ? -7.069 10.450 -8.566 1.00 92.19 271 LYS A O 1
ATOM 2137 N N . ILE A 1 272 ? -5.042 9.638 -9.095 1.00 93.25 272 ILE A N 1
ATOM 2138 C CA . ILE A 1 272 ? -5.175 8.373 -8.352 1.00 93.25 272 ILE A CA 1
ATOM 2139 C C . ILE A 1 272 ? -5.474 8.638 -6.875 1.00 93.25 272 ILE A C 1
ATOM 2141 O O . ILE A 1 272 ? -6.371 8.016 -6.299 1.00 93.25 272 ILE A O 1
ATOM 2145 N N . MET A 1 273 ? -4.772 9.591 -6.258 1.00 95.19 273 MET A N 1
ATOM 2146 C CA . MET A 1 273 ? -5.004 9.959 -4.861 1.00 95.19 273 MET A CA 1
ATOM 2147 C C . MET A 1 273 ? -6.402 10.549 -4.645 1.00 95.19 273 MET A C 1
ATOM 2149 O O . MET A 1 273 ? -7.116 10.137 -3.731 1.00 95.19 273 MET A O 1
ATOM 2153 N N . LEU A 1 274 ? -6.830 11.478 -5.503 1.00 94.19 274 LEU A N 1
ATOM 2154 C CA . LEU A 1 274 ? -8.162 12.081 -5.448 1.00 94.19 274 LEU A CA 1
ATOM 2155 C C . LEU A 1 274 ? -9.272 11.052 -5.664 1.00 94.19 274 LEU A C 1
ATOM 2157 O O . LEU A 1 274 ? -10.261 11.063 -4.930 1.00 94.19 274 LEU A O 1
ATOM 2161 N N . ASP A 1 275 ? -9.115 10.171 -6.646 1.00 95.50 275 ASP A N 1
ATOM 2162 C CA . ASP A 1 275 ? -10.091 9.132 -6.962 1.00 95.50 275 ASP A CA 1
ATOM 2163 C C . ASP A 1 275 ? -10.166 8.101 -5.827 1.00 95.50 275 ASP A C 1
ATOM 2165 O O . ASP A 1 275 ? -11.264 7.733 -5.412 1.00 95.50 275 ASP A O 1
ATOM 2169 N N . THR A 1 276 ? -9.027 7.744 -5.220 1.00 95.94 276 THR A N 1
ATOM 2170 C CA . THR A 1 276 ? -8.960 6.919 -3.999 1.00 95.94 276 THR A CA 1
ATOM 2171 C C . THR A 1 276 ? -9.758 7.543 -2.853 1.00 95.94 276 THR A C 1
ATOM 2173 O O . THR A 1 276 ? -10.605 6.884 -2.244 1.00 95.94 276 THR A O 1
ATOM 2176 N N . ILE A 1 277 ? -9.517 8.829 -2.573 1.00 96.69 277 ILE A N 1
ATOM 2177 C CA . ILE A 1 277 ? -10.191 9.571 -1.502 1.00 96.69 277 ILE A CA 1
ATOM 2178 C C . ILE A 1 277 ? -11.700 9.626 -1.770 1.00 96.69 277 ILE A C 1
ATOM 2180 O O . ILE A 1 277 ? -12.496 9.307 -0.886 1.00 96.69 277 ILE A O 1
ATOM 2184 N N . LYS A 1 278 ? -12.113 9.973 -2.995 1.00 94.94 278 LYS A N 1
ATOM 2185 C CA . LYS A 1 278 ? -13.528 10.051 -3.392 1.00 94.94 278 LYS A CA 1
ATOM 2186 C C . LYS A 1 278 ? -14.234 8.700 -3.316 1.00 94.94 278 LYS A C 1
ATOM 2188 O O . LYS A 1 278 ? -15.364 8.650 -2.834 1.00 94.94 278 LYS A O 1
ATOM 2193 N N . ALA A 1 279 ? -13.571 7.621 -3.737 1.00 94.94 279 ALA A N 1
ATOM 2194 C CA . ALA A 1 279 ? -14.117 6.266 -3.695 1.00 94.94 279 ALA A CA 1
ATOM 2195 C C . ALA A 1 279 ? -14.484 5.824 -2.270 1.00 94.94 279 ALA A C 1
ATOM 2197 O O . ALA A 1 279 ? -15.362 4.979 -2.095 1.00 94.94 279 ALA A O 1
ATOM 2198 N N . GLY A 1 280 ? -13.844 6.402 -1.248 1.00 94.44 280 GLY A N 1
ATOM 2199 C CA . GLY A 1 280 ? -14.246 6.228 0.146 1.00 94.44 280 GLY A CA 1
ATOM 2200 C C . GLY A 1 280 ? -13.980 4.826 0.708 1.00 94.44 280 GLY A C 1
ATOM 2201 O O . GLY A 1 280 ? -14.634 4.399 1.657 1.00 94.44 280 GLY A O 1
ATOM 2202 N N . ARG A 1 281 ? -13.062 4.072 0.087 1.00 93.69 281 ARG A N 1
ATOM 2203 C CA . ARG A 1 281 ? -12.726 2.690 0.481 1.00 93.69 281 ARG A CA 1
ATOM 2204 C C . ARG A 1 281 ? -11.424 2.607 1.256 1.00 93.69 281 ARG A C 1
ATOM 2206 O O . ARG A 1 281 ? -11.358 1.952 2.298 1.00 93.69 281 ARG A O 1
ATOM 2213 N N . PHE A 1 282 ? -10.416 3.290 0.725 1.00 97.31 282 PHE A N 1
ATOM 2214 C CA . PHE A 1 282 ? -9.092 3.431 1.303 1.00 97.31 282 PHE A CA 1
ATOM 2215 C C . PHE A 1 282 ? -8.805 4.900 1.583 1.00 97.31 282 PHE A C 1
ATOM 2217 O O . PHE A 1 282 ? -9.277 5.782 0.868 1.00 97.31 282 PHE A O 1
ATOM 2224 N N . ALA A 1 283 ? -8.014 5.158 2.617 1.00 97.69 283 ALA A N 1
ATOM 2225 C CA . ALA A 1 283 ? -7.505 6.487 2.923 1.00 97.69 283 ALA A CA 1
ATOM 2226 C C . ALA A 1 283 ? -5.973 6.446 2.985 1.00 97.69 283 ALA A C 1
ATOM 2228 O O . ALA A 1 283 ? -5.450 5.674 3.795 1.00 97.69 283 ALA A O 1
ATOM 2229 N N . PRO A 1 284 ? -5.249 7.240 2.171 1.00 97.38 284 PRO A N 1
ATOM 2230 C CA . PRO A 1 284 ? -3.827 7.500 2.378 1.00 97.38 284 PRO A CA 1
ATOM 2231 C C . PRO A 1 284 ? -3.652 8.396 3.609 1.00 97.38 284 PRO A C 1
ATOM 2233 O O . PRO A 1 284 ? -3.595 9.612 3.486 1.00 97.38 284 PRO A O 1
ATOM 2236 N N . ILE A 1 285 ? -3.626 7.814 4.809 1.00 97.38 285 ILE A N 1
ATOM 2237 C CA . ILE A 1 285 ? -3.614 8.574 6.074 1.00 97.38 285 ILE A CA 1
ATOM 2238 C C . ILE A 1 285 ? -2.224 9.099 6.455 1.00 97.38 285 ILE A C 1
ATOM 2240 O O . ILE A 1 285 ? -2.091 9.889 7.389 1.00 97.38 285 ILE A O 1
ATOM 2244 N N . PHE A 1 286 ? -1.188 8.673 5.734 1.00 97.00 286 PHE A N 1
ATOM 2245 C CA . PHE A 1 286 ? 0.162 9.206 5.840 1.00 97.00 286 PHE A CA 1
ATOM 2246 C C . PHE A 1 286 ? 0.801 9.230 4.455 1.00 97.00 286 PHE A C 1
ATOM 2248 O O . PHE A 1 286 ? 0.782 8.221 3.749 1.00 97.00 286 PHE A O 1
ATOM 2255 N N . VAL A 1 287 ? 1.369 10.372 4.076 1.00 95.44 287 VAL A N 1
ATOM 2256 C CA . VAL A 1 287 ? 2.077 10.544 2.808 1.00 95.44 287 VAL A CA 1
ATOM 2257 C C . VAL A 1 287 ? 3.322 11.385 3.050 1.00 95.44 287 VAL A C 1
ATOM 2259 O O . VAL A 1 287 ? 3.244 12.457 3.650 1.00 95.44 287 VAL A O 1
ATOM 2262 N N . LEU A 1 288 ? 4.461 10.901 2.567 1.00 92.44 288 LEU A N 1
ATOM 2263 C CA . LEU A 1 288 ? 5.742 11.586 2.632 1.00 92.44 288 LEU A CA 1
ATOM 2264 C C . LEU A 1 288 ? 6.268 11.823 1.221 1.00 92.44 288 LEU A C 1
ATOM 2266 O O . LEU A 1 288 ? 6.313 10.909 0.403 1.00 92.44 288 LEU A O 1
ATOM 2270 N N . ASN A 1 289 ? 6.698 13.054 0.971 1.00 87.25 289 ASN A N 1
ATOM 2271 C CA . ASN A 1 289 ? 7.442 13.403 -0.224 1.00 87.25 289 ASN A CA 1
ATOM 2272 C C . ASN A 1 289 ? 8.937 13.339 0.091 1.00 87.25 289 ASN A C 1
ATOM 2274 O O . ASN A 1 289 ? 9.430 14.113 0.916 1.00 87.25 289 ASN A O 1
ATOM 2278 N N . GLU A 1 290 ? 9.650 12.434 -0.566 1.00 83.00 290 GLU A N 1
ATOM 2279 C CA . GLU A 1 290 ? 11.088 12.278 -0.416 1.00 83.00 290 GLU A CA 1
ATOM 2280 C C . GLU A 1 290 ? 11.822 12.915 -1.591 1.00 83.00 290 GLU A C 1
ATOM 2282 O O . GLU A 1 290 ? 11.553 12.638 -2.761 1.00 83.00 290 GLU A O 1
ATOM 2287 N N . LYS A 1 291 ? 12.774 13.796 -1.256 1.00 78.88 291 LYS A N 1
ATOM 2288 C CA . LYS A 1 291 ? 13.656 14.492 -2.209 1.00 78.88 291 LYS A CA 1
ATOM 2289 C C . LYS A 1 291 ? 12.920 15.245 -3.331 1.00 78.88 291 LYS A C 1
ATOM 2291 O O . LYS A 1 291 ? 13.530 15.571 -4.342 1.00 78.88 291 LYS A O 1
ATOM 2296 N N . ASN A 1 292 ? 11.646 15.596 -3.132 1.00 76.12 292 ASN A N 1
ATOM 2297 C CA . ASN A 1 292 ? 10.783 16.201 -4.150 1.00 76.12 292 ASN A CA 1
ATOM 2298 C C . ASN A 1 292 ? 10.592 15.319 -5.393 1.00 76.12 292 ASN A C 1
ATOM 2300 O O . ASN A 1 292 ? 10.408 15.862 -6.477 1.00 76.12 292 ASN A O 1
ATOM 2304 N N . THR A 1 293 ? 10.664 13.992 -5.267 1.00 79.75 293 THR A N 1
ATOM 2305 C CA . THR A 1 293 ? 10.608 13.080 -6.422 1.00 79.75 293 THR A CA 1
ATOM 2306 C C . THR A 1 293 ? 9.851 11.788 -6.122 1.00 79.75 293 THR A C 1
ATOM 2308 O O . THR A 1 293 ? 8.947 11.452 -6.881 1.00 79.75 293 THR A O 1
ATOM 2311 N N . TRP A 1 294 ? 10.140 11.106 -5.010 1.00 87.44 294 TRP A N 1
ATOM 2312 C CA . TRP A 1 294 ? 9.397 9.908 -4.591 1.00 87.44 294 TRP A CA 1
ATOM 2313 C C . TRP A 1 294 ? 8.254 10.282 -3.652 1.00 87.44 294 TRP A C 1
ATOM 2315 O O . TRP A 1 294 ? 8.399 11.163 -2.800 1.00 87.44 294 TRP A O 1
ATOM 2325 N N . GLN A 1 295 ? 7.110 9.614 -3.791 1.00 89.75 295 GLN A N 1
ATOM 2326 C CA . GLN A 1 295 ? 6.003 9.750 -2.843 1.00 89.75 295 GLN A CA 1
ATOM 2327 C C . GLN A 1 295 ? 5.756 8.417 -2.156 1.00 89.75 295 GLN A C 1
ATOM 2329 O O . GLN A 1 295 ? 5.376 7.447 -2.801 1.00 89.75 295 GLN A O 1
ATOM 2334 N N . ARG A 1 296 ? 5.899 8.378 -0.834 1.00 92.88 296 ARG A N 1
ATOM 2335 C CA . ARG A 1 296 ? 5.558 7.203 -0.031 1.00 92.88 296 ARG A CA 1
ATOM 2336 C C . ARG A 1 296 ? 4.200 7.408 0.602 1.00 92.88 296 ARG A C 1
ATOM 2338 O O . ARG A 1 296 ? 4.013 8.371 1.344 1.00 92.88 296 ARG A O 1
ATOM 2345 N N . ALA A 1 297 ? 3.260 6.514 0.336 1.00 96.12 297 ALA A N 1
ATOM 2346 C CA . ALA A 1 297 ? 1.901 6.609 0.849 1.00 96.12 297 ALA A CA 1
ATOM 2347 C C . ALA A 1 297 ? 1.505 5.348 1.618 1.00 96.12 297 ALA A C 1
ATOM 2349 O O . ALA A 1 297 ? 1.724 4.226 1.165 1.00 96.12 297 ALA A O 1
ATOM 2350 N N . PHE A 1 298 ? 0.884 5.548 2.778 1.00 98.12 298 PHE A N 1
ATOM 2351 C CA . PHE A 1 298 ? 0.335 4.485 3.608 1.00 98.12 298 PHE A CA 1
ATOM 2352 C C . PHE A 1 298 ? -1.191 4.552 3.607 1.00 98.12 298 PHE A C 1
ATOM 2354 O O . PHE A 1 298 ? -1.793 5.498 4.127 1.00 98.12 298 PHE A O 1
ATOM 2361 N N . PHE A 1 299 ? -1.809 3.534 3.015 1.00 98.44 299 PHE A N 1
ATOM 2362 C CA . PHE A 1 299 ? -3.247 3.422 2.835 1.00 98.44 299 PHE A CA 1
ATOM 2363 C C . PHE A 1 299 ? -3.862 2.438 3.818 1.00 98.44 299 PHE A C 1
ATOM 2365 O O . PHE A 1 299 ? -3.296 1.382 4.102 1.00 98.44 299 PHE A O 1
ATOM 2372 N N . VAL A 1 300 ? -5.082 2.745 4.253 1.00 98.38 300 VAL A N 1
ATOM 2373 C CA . VAL A 1 300 ? -5.868 1.884 5.139 1.00 98.38 300 VAL A CA 1
ATOM 2374 C C . VAL A 1 300 ? -7.268 1.668 4.579 1.00 98.38 300 VAL A C 1
ATOM 2376 O O . VAL A 1 300 ? -7.962 2.631 4.251 1.00 98.38 300 VAL A O 1
ATOM 2379 N N . ASN A 1 301 ? -7.706 0.408 4.518 1.00 97.62 301 ASN A N 1
ATOM 2380 C CA . ASN A 1 301 ? -9.061 0.021 4.129 1.00 97.62 301 ASN A CA 1
ATOM 2381 C C . ASN A 1 301 ? -10.037 0.183 5.298 1.00 97.62 301 ASN A C 1
ATOM 2383 O O . ASN A 1 301 ? -10.223 -0.727 6.112 1.00 97.62 301 ASN A O 1
ATOM 2387 N N . TYR A 1 302 ? -10.689 1.336 5.372 1.00 96.75 302 TYR A N 1
ATOM 2388 C CA . TYR A 1 302 ? -11.686 1.610 6.405 1.00 96.75 302 TYR A CA 1
ATOM 2389 C C . TYR A 1 302 ? -13.108 1.210 5.984 1.00 96.75 302 TYR A C 1
ATOM 2391 O O . TYR A 1 302 ? -14.010 1.208 6.817 1.00 96.75 302 TYR A O 1
ATOM 2399 N N . SER A 1 303 ? -13.333 0.828 4.723 1.00 94.88 303 SER A N 1
ATOM 2400 C CA . SER A 1 303 ? -14.644 0.321 4.284 1.00 94.88 303 SER A CA 1
ATOM 2401 C C . SER A 1 303 ? -14.873 -1.148 4.657 1.00 94.88 303 SER A C 1
ATOM 2403 O O . SER A 1 303 ? -15.988 -1.545 5.001 1.00 94.88 303 SER A O 1
ATOM 2405 N N . SER A 1 304 ? -13.815 -1.964 4.658 1.00 95.06 304 SER A N 1
ATOM 2406 C CA . SER A 1 304 ? -13.900 -3.383 5.004 1.00 95.06 304 SER A CA 1
ATOM 2407 C C . SER A 1 304 ? -14.171 -3.583 6.495 1.00 95.06 304 SER A C 1
ATOM 2409 O O . SER A 1 304 ? -13.386 -3.184 7.357 1.00 95.06 304 SER A O 1
ATOM 2411 N N . HIS A 1 305 ? -15.262 -4.282 6.826 1.00 94.12 305 HIS A N 1
ATOM 2412 C CA . HIS A 1 305 ? -15.561 -4.674 8.208 1.00 94.12 305 HIS A CA 1
ATOM 2413 C C . HIS A 1 305 ? -14.436 -5.518 8.830 1.00 94.12 305 HIS A C 1
ATOM 2415 O O . HIS A 1 305 ? -14.110 -5.333 10.001 1.00 94.12 305 HIS A O 1
ATOM 2421 N N . ARG A 1 306 ? -13.805 -6.409 8.049 1.00 93.69 306 ARG A N 1
ATOM 2422 C CA . ARG A 1 306 ? -12.696 -7.247 8.534 1.00 93.69 306 ARG A CA 1
ATOM 2423 C C . ARG A 1 306 ? -11.485 -6.395 8.917 1.00 93.69 306 ARG A C 1
ATOM 2425 O O . ARG A 1 306 ? -10.951 -6.564 10.010 1.00 93.69 306 ARG A O 1
ATOM 2432 N N . CYS A 1 307 ? -11.118 -5.437 8.067 1.00 96.88 307 CYS A N 1
ATOM 2433 C CA . CYS A 1 307 ? -9.982 -4.552 8.317 1.00 96.88 307 CYS A CA 1
ATOM 2434 C C . CYS A 1 307 ? -10.230 -3.603 9.483 1.00 96.88 307 CYS A C 1
ATOM 2436 O O . CYS A 1 307 ? -9.383 -3.494 10.368 1.00 96.88 307 CYS A O 1
ATOM 2438 N N . ARG A 1 308 ? -11.420 -2.994 9.550 1.00 95.69 308 ARG A N 1
ATOM 2439 C CA . ARG A 1 308 ? -11.802 -2.144 10.682 1.00 95.69 308 ARG A CA 1
ATOM 2440 C C . ARG A 1 308 ? -11.732 -2.882 12.009 1.00 95.69 308 ARG A C 1
ATOM 2442 O O . ARG A 1 308 ? -11.062 -2.422 12.930 1.00 95.69 308 ARG A O 1
ATOM 2449 N N . ARG A 1 309 ? -12.354 -4.060 12.086 1.00 94.38 309 ARG A N 1
ATOM 2450 C CA . ARG A 1 309 ? -12.375 -4.854 13.315 1.00 94.38 309 ARG A CA 1
ATOM 2451 C C . ARG A 1 309 ? -10.967 -5.229 13.776 1.00 94.38 309 ARG A C 1
ATOM 2453 O O . ARG A 1 309 ? -10.698 -5.172 14.974 1.00 94.38 309 ARG A O 1
ATOM 2460 N N . LYS A 1 310 ? -10.088 -5.617 12.845 1.00 95.94 310 LYS A N 1
ATOM 2461 C CA . LYS A 1 310 ? -8.721 -6.046 13.169 1.00 95.94 310 LYS A CA 1
ATOM 2462 C C . LYS A 1 310 ? -7.819 -4.866 13.541 1.00 95.94 310 LYS A C 1
ATOM 2464 O O . LYS A 1 310 ? -7.070 -4.979 14.506 1.00 95.94 310 LYS A O 1
ATOM 2469 N N . TYR A 1 311 ? -7.919 -3.734 12.843 1.00 97.31 311 TYR A N 1
ATOM 2470 C CA . TYR A 1 311 ? -6.905 -2.674 12.913 1.00 97.31 311 TYR A CA 1
ATOM 2471 C C . TYR A 1 311 ? -7.384 -1.316 13.425 1.00 97.31 311 TYR A C 1
ATOM 2473 O O . TYR A 1 311 ? -6.554 -0.539 13.871 1.00 97.31 311 TYR A O 1
ATOM 2481 N N . LEU A 1 312 ? -8.682 -1.004 13.400 1.00 96.88 312 LEU A N 1
ATOM 2482 C CA . LEU A 1 312 ? -9.157 0.369 13.628 1.00 96.88 312 LEU A CA 1
ATOM 2483 C C . LEU A 1 312 ? -10.090 0.518 14.822 1.00 96.88 312 LEU A C 1
ATOM 2485 O O . LEU A 1 312 ? -9.937 1.457 15.594 1.00 96.88 312 LEU A O 1
ATOM 2489 N N . ASP A 1 313 ? -11.029 -0.408 15.012 1.00 94.88 313 ASP A N 1
ATOM 2490 C CA . ASP A 1 313 ? -12.127 -0.257 15.975 1.00 94.88 313 ASP A CA 1
ATOM 2491 C C . ASP A 1 313 ? -11.662 0.095 17.392 1.00 94.88 313 ASP A C 1
ATOM 2493 O O . ASP A 1 313 ? -12.318 0.863 18.092 1.00 94.88 313 ASP A O 1
ATOM 2497 N N . HIS A 1 314 ? -10.529 -0.461 17.820 1.00 93.31 314 HIS A N 1
ATOM 2498 C CA . HIS A 1 314 ? -9.998 -0.269 19.164 1.00 93.31 314 HIS A CA 1
ATOM 2499 C C . HIS A 1 314 ? -9.580 1.180 19.465 1.00 93.31 314 HIS A C 1
ATOM 2501 O O . HIS A 1 314 ? -9.681 1.582 20.620 1.00 93.31 314 HIS A O 1
ATOM 2507 N N . PHE A 1 315 ? -9.216 1.981 18.456 1.00 95.19 315 PHE A N 1
ATOM 2508 C CA . PHE A 1 315 ? -8.910 3.409 18.629 1.00 95.19 315 PHE A CA 1
ATOM 2509 C C . PHE A 1 315 ? -10.160 4.272 18.870 1.00 95.19 315 PHE A C 1
ATOM 2511 O O . PHE A 1 315 ? -10.061 5.380 19.393 1.00 95.19 315 PHE A O 1
ATOM 2518 N N . PHE A 1 316 ? -11.346 3.767 18.509 1.00 92.69 316 PHE A N 1
ATOM 2519 C CA . PHE A 1 316 ? -12.607 4.521 18.530 1.00 92.69 316 PHE A CA 1
ATOM 2520 C C . PHE A 1 316 ? -13.653 3.931 19.485 1.00 92.69 316 PHE A C 1
ATOM 2522 O O . PHE A 1 316 ? -14.809 4.362 19.503 1.00 92.69 316 PHE A O 1
ATOM 2529 N N . ARG A 1 317 ? -13.280 2.945 20.310 1.00 85.56 317 ARG A N 1
ATOM 2530 C CA . ARG A 1 317 ? -14.148 2.460 21.389 1.00 85.56 317 ARG A CA 1
ATOM 2531 C C . ARG A 1 317 ? -14.260 3.538 22.459 1.00 85.56 317 ARG A C 1
ATOM 2533 O O . ARG A 1 317 ? -13.264 3.922 23.061 1.00 85.56 317 ARG A O 1
ATOM 2540 N N . LYS A 1 318 ? -15.485 3.977 22.755 1.00 70.06 318 LYS A N 1
ATOM 2541 C CA . LYS A 1 318 ? -15.747 4.736 23.982 1.00 70.06 318 LYS A CA 1
ATOM 2542 C C . LYS A 1 318 ? -15.474 3.815 25.170 1.00 70.06 318 LYS A C 1
ATOM 2544 O O . LYS A 1 318 ? -16.146 2.794 25.317 1.00 70.06 318 LYS A O 1
ATOM 2549 N N . THR A 1 319 ? -14.501 4.154 26.007 1.00 56.00 319 THR A N 1
ATOM 2550 C CA . THR A 1 319 ? -14.391 3.564 27.340 1.00 56.00 319 THR A CA 1
ATOM 2551 C C . THR A 1 319 ? -15.609 4.017 28.137 1.00 56.00 319 THR A C 1
ATOM 2553 O O . THR A 1 319 ? -15.799 5.202 28.401 1.00 56.00 319 THR A O 1
ATOM 2556 N N . SER A 1 320 ? -16.493 3.087 28.492 1.00 48.84 320 SER A N 1
ATOM 2557 C CA . SER A 1 320 ? -17.499 3.364 29.511 1.00 48.84 320 SER A CA 1
ATOM 2558 C C . SER A 1 320 ? -16.763 3.518 30.841 1.00 48.84 320 SER A C 1
ATOM 2560 O O . SER A 1 320 ? -16.362 2.520 31.438 1.00 48.84 320 SER A O 1
ATOM 2562 N N . ASN A 1 321 ? -16.557 4.756 31.293 1.00 41.28 321 ASN A N 1
ATOM 2563 C CA . ASN A 1 321 ? -16.168 5.030 32.672 1.00 41.28 321 ASN A CA 1
ATOM 2564 C C . ASN A 1 321 ? -17.291 4.545 33.593 1.00 41.28 321 ASN A C 1
ATOM 2566 O O . ASN A 1 321 ? -18.257 5.255 33.851 1.00 41.28 321 ASN A O 1
ATOM 2570 N N . THR A 1 322 ? -17.165 3.323 34.095 1.00 45.19 322 THR A N 1
ATOM 2571 C CA . THR A 1 322 ? -17.821 2.902 35.332 1.00 45.19 322 THR A CA 1
ATOM 2572 C C . THR A 1 322 ? -16.779 2.839 36.438 1.00 45.19 322 THR A C 1
ATOM 2574 O O . THR A 1 322 ? -16.523 1.780 37.001 1.00 45.19 322 THR A O 1
ATOM 2577 N N . SER A 1 323 ? -16.181 3.982 36.771 1.00 38.81 323 SER A N 1
ATOM 2578 C CA . SER A 1 323 ? -15.742 4.238 38.140 1.00 38.81 323 SER A CA 1
ATOM 2579 C C . SER A 1 323 ? -16.995 4.598 38.938 1.00 38.81 323 SER A C 1
ATOM 2581 O O . SER A 1 323 ? -17.406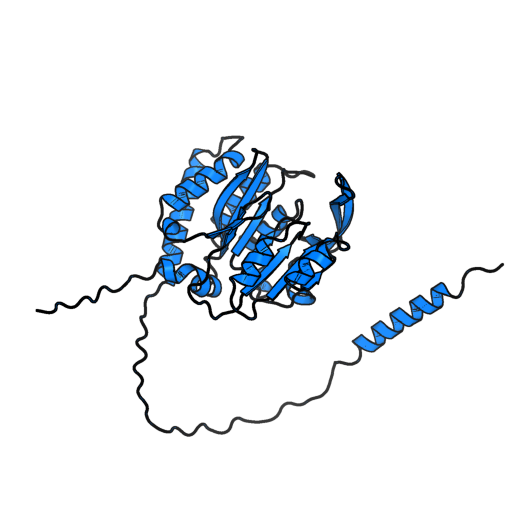 5.752 39.034 1.00 38.81 323 SER A O 1
ATOM 2583 N N . ARG A 1 324 ? -17.669 3.561 39.451 1.00 42.81 324 ARG A N 1
ATOM 2584 C CA . ARG A 1 324 ? -18.639 3.735 40.531 1.00 42.81 324 ARG A CA 1
ATOM 2585 C C . ARG A 1 324 ? -17.897 4.332 41.720 1.00 42.81 324 ARG A C 1
ATOM 2587 O O . ARG A 1 324 ? -16.882 3.789 42.145 1.00 42.81 324 ARG A O 1
ATOM 2594 N N . TYR A 1 325 ? -18.453 5.431 42.214 1.00 44.03 325 TYR A N 1
ATOM 2595 C CA . TYR A 1 325 ? -18.396 5.862 43.600 1.00 44.03 325 TYR A CA 1
ATOM 2596 C C . TYR A 1 325 ? -18.195 4.668 44.543 1.00 44.03 325 TYR A C 1
ATOM 2598 O O . TYR A 1 325 ? -19.072 3.810 44.645 1.00 44.03 325 TYR A O 1
ATOM 2606 N N . TYR A 1 326 ? -17.053 4.632 45.222 1.00 42.66 326 TYR A N 1
ATOM 2607 C CA . TYR A 1 326 ? -16.997 4.081 46.566 1.00 42.66 326 TYR A CA 1
ATOM 2608 C C . TYR A 1 326 ? -17.111 5.282 47.500 1.00 42.66 326 TYR A C 1
ATOM 2610 O O . TYR A 1 326 ? -16.175 6.066 47.642 1.00 42.66 326 TYR A O 1
ATOM 2618 N N . SER A 1 327 ? -18.338 5.473 47.978 1.00 41.03 327 SER A N 1
ATOM 2619 C CA . SER A 1 327 ? -18.672 6.163 49.223 1.00 41.03 327 SER A CA 1
ATOM 2620 C C . SER A 1 327 ? -18.185 5.361 50.418 1.00 41.03 327 SER A C 1
ATOM 2622 O O . SER A 1 327 ? -18.358 4.118 50.344 1.00 41.03 327 SER A O 1
#

Organism: Haemonchus contortus (NCBI:txid6289)

Sequence (327 aa):
MVVSGHCTLLLILVVCMFLFMINFNSTLVPSTSRDPPFKSNKTVRTRRFYVTSNTAPAVTAAFEDWRQCVIKQLGKKKSDPKLWIKFGAIVVECTASTELSRIVITPIRNKDEIKRYIYSSDTTHPAVVITLGVGEDIIAEKLLKKTLPLGSKFFGADPVWEKNADLFAQVGKFFPIAVGKETGYIAADILTKGRYQSSNVMTIDLVTFLTKMVNESMIDLILMDNEGAEYDIVQLLTVDKVFDKHGIVVCQVNAEFHPPRNGQSYIDYLKIMLDTIKAGRFAPIFVLNEKNTWQRAFFVNYSSHRCRRKYLDHFFRKTSNTSRYYS

InterPro domains:
  IPR006342 Methyltransferase FkbM [PF05050] (103-272)

pLDDT: mean 82.38, std 20.99, range [28.98, 98.81]

Foldseek 3Di:
DDDDDVVVVVVVVVVVVVVVVVPPDDDDDDDDDDDDDDDDDDDDDDPPPPPPPVLLVQLLVQLVQLLVQLVVVCVVCVVPPLVLQCSQVSLQVSCCVTLVVLQDWDWQDWPVDTDTDFAFPDQADAAEEEEAAQPQICSSLVVCQVRGHPPHAYEYEDLPCPRSVVVCVVRHHYDNAHEAQAFDWDFAFDQDPNGTDTDTGGYHYPLCCVCPVVNDQEHEEYEDDRRARLLNVLLVQQAVCVSVVSSHDYFKYKYKHFADDDPDHSVSVVVSQNNSSVSSQKHQSGWDQDPVGIIITMIGGSVDPVNCNGGNSVSRGDDPPPPDDPD

Solvent-accessible surface area (backbone atoms only — not comparable to full-atom values): 18834 Å² total; per-residue (Å²): 140,87,89,88,67,70,69,64,54,55,55,52,53,54,54,52,54,55,57,58,66,69,71,72,79,85,84,90,84,84,93,82,82,82,85,78,84,85,78,89,80,86,87,82,88,75,83,75,80,75,79,83,70,75,28,67,63,47,51,50,52,34,54,47,54,32,46,52,44,40,54,53,58,47,63,78,41,70,86,46,94,61,41,61,71,50,44,23,58,47,30,44,50,27,27,61,76,34,69,51,53,60,58,70,71,42,80,33,61,41,98,89,50,72,47,68,45,61,68,46,89,59,69,73,62,52,43,31,38,38,31,36,37,45,63,92,67,56,51,38,54,50,50,46,67,72,72,48,24,80,83,46,44,39,40,33,25,23,62,66,36,85,65,32,38,67,58,38,55,78,63,31,50,62,40,74,34,33,69,28,74,53,65,47,74,43,82,40,70,42,78,53,97,90,40,76,43,80,40,80,40,61,26,38,18,50,68,55,43,34,63,70,70,70,60,57,47,62,33,47,34,36,40,39,48,50,81,55,39,47,66,54,44,50,40,43,64,34,56,67,48,52,42,62,80,71,62,37,45,67,25,32,36,33,38,44,40,53,60,63,56,98,88,50,42,64,64,52,55,45,47,50,52,51,46,21,49,71,59,60,32,32,40,61,60,39,36,47,64,46,94,86,51,36,38,40,33,35,32,37,23,65,59,44,67,68,34,25,65,48,52,46,34,80,69,52,54,80,78,78,84,76,80,70,82,84,126